Protein AF-A0A2N6NKY9-F1 (afdb_monomer_lite)

Organism: Beauveria bassiana (NCBI:txid176275)

pLDDT: mean 90.19, std 9.9, range [45.16, 98.5]

Structure (mmCIF, N/CA/C/O backbone):
data_AF-A0A2N6NKY9-F1
#
_entry.id   AF-A0A2N6NKY9-F1
#
loop_
_atom_site.group_PDB
_atom_site.id
_atom_site.type_symbol
_atom_site.label_atom_id
_atom_site.label_alt_id
_atom_site.label_comp_id
_atom_site.label_asym_id
_atom_site.label_entity_id
_atom_site.label_seq_id
_atom_site.pdbx_PDB_ins_code
_atom_site.Cartn_x
_atom_site.Cartn_y
_atom_site.Cartn_z
_atom_site.occupancy
_atom_site.B_iso_or_equiv
_atom_site.auth_seq_id
_atom_site.auth_comp_id
_atom_site.auth_asym_id
_atom_site.auth_atom_id
_atom_site.pdbx_PDB_model_num
ATOM 1 N N . MET A 1 1 ? -10.986 4.187 16.116 1.00 93.81 1 MET A N 1
ATOM 2 C CA . MET A 1 1 ? -9.523 4.164 16.334 1.00 93.81 1 MET A CA 1
ATOM 3 C C . MET A 1 1 ? -9.298 4.136 17.833 1.00 93.81 1 MET A C 1
ATOM 5 O O . MET A 1 1 ? -10.099 4.749 18.529 1.00 93.81 1 MET A O 1
ATOM 9 N N . GLY A 1 2 ? -8.277 3.435 18.311 1.00 92.88 2 GLY A N 1
ATOM 10 C CA . GLY A 1 2 ? -7.915 3.343 19.725 1.00 92.88 2 GLY A CA 1
ATOM 11 C C . GLY A 1 2 ? -6.449 2.917 19.897 1.00 92.88 2 GLY A C 1
ATOM 12 O O . GLY A 1 2 ? -5.770 2.686 18.896 1.00 92.88 2 GLY A O 1
ATOM 13 N N . PRO A 1 3 ? -5.951 2.811 21.138 1.00 94.38 3 PRO A N 1
ATOM 14 C CA . PRO A 1 3 ? -4.580 2.381 21.406 1.00 94.38 3 PRO A CA 1
ATOM 15 C C . PRO A 1 3 ? -4.311 0.979 20.847 1.00 94.38 3 PRO A C 1
ATOM 17 O O . PRO A 1 3 ? -5.064 0.044 21.145 1.00 94.38 3 PRO A O 1
ATOM 20 N N . GLY A 1 4 ? -3.286 0.858 20.003 1.00 94.81 4 GLY A N 1
ATOM 21 C CA . GLY A 1 4 ? -2.855 -0.392 19.367 1.00 94.81 4 GLY A CA 1
ATOM 22 C C . GLY A 1 4 ? -3.794 -0.924 18.284 1.00 94.81 4 GLY A C 1
ATOM 23 O O . GLY A 1 4 ? -3.421 -1.802 17.517 1.00 94.81 4 GLY A O 1
ATOM 24 N N . ARG A 1 5 ? -5.017 -0.392 18.167 1.00 95.19 5 ARG A N 1
ATOM 25 C CA . ARG A 1 5 ? -6.102 -1.030 17.411 1.00 95.19 5 ARG A CA 1
ATOM 26 C C . ARG A 1 5 ? -6.957 -0.029 16.652 1.00 95.19 5 ARG A C 1
ATOM 28 O O . ARG A 1 5 ? -7.251 1.077 17.111 1.00 95.19 5 ARG A O 1
ATOM 35 N N . PHE A 1 6 ? -7.467 -0.423 15.497 1.00 95.88 6 PHE A N 1
ATOM 36 C CA . PHE A 1 6 ? -8.474 0.362 14.789 1.00 95.88 6 PHE A CA 1
ATOM 37 C C . PHE A 1 6 ? -9.410 -0.519 13.972 1.00 95.88 6 PHE A C 1
ATOM 39 O O . PHE A 1 6 ? -9.200 -1.713 13.816 1.00 95.88 6 PHE A O 1
ATOM 46 N N . ILE A 1 7 ? -10.489 0.089 13.484 1.00 95.69 7 ILE A N 1
ATOM 47 C CA . ILE A 1 7 ? -11.534 -0.604 12.737 1.00 95.69 7 ILE A CA 1
ATOM 48 C C . ILE A 1 7 ? -11.721 0.125 11.419 1.00 95.69 7 ILE A C 1
ATOM 50 O O . ILE A 1 7 ? -11.804 1.357 11.397 1.00 95.69 7 ILE A O 1
ATOM 54 N N . LEU A 1 8 ? -11.788 -0.640 10.338 1.00 94.25 8 LEU A N 1
ATOM 55 C CA . LEU A 1 8 ? -12.205 -0.174 9.024 1.00 94.25 8 LEU A CA 1
ATOM 56 C C . LEU A 1 8 ? -13.549 -0.817 8.709 1.00 94.25 8 LEU A C 1
ATOM 58 O O . LEU A 1 8 ? -13.755 -1.995 8.983 1.00 94.25 8 LEU A O 1
ATOM 62 N N . SER A 1 9 ? -14.472 -0.055 8.138 1.00 92.81 9 SER A N 1
ATOM 63 C CA . SER A 1 9 ? -15.747 -0.609 7.694 1.00 92.81 9 SER A CA 1
ATOM 64 C C . SER A 1 9 ? -16.230 0.087 6.435 1.00 92.81 9 SER A C 1
ATOM 66 O O . SER A 1 9 ? -15.908 1.255 6.199 1.00 92.81 9 SER A O 1
ATOM 68 N N . ARG A 1 10 ? -16.954 -0.653 5.600 1.00 94.25 10 ARG A N 1
ATOM 69 C CA . ARG A 1 10 ? -17.589 -0.142 4.386 1.00 94.25 10 ARG A CA 1
ATOM 70 C C . ARG A 1 10 ? -18.727 -1.057 3.964 1.00 94.25 10 ARG A C 1
ATOM 72 O O . ARG A 1 10 ? -18.666 -2.267 4.165 1.00 94.25 10 ARG A O 1
ATOM 79 N N . TRP A 1 11 ? -19.700 -0.485 3.274 1.00 94.31 11 TRP A N 1
ATOM 80 C CA . TRP A 1 11 ? -20.616 -1.275 2.463 1.00 94.31 11 TRP A CA 1
ATOM 81 C C . TRP A 1 11 ? -19.844 -1.885 1.286 1.00 94.31 11 TRP A C 1
ATOM 83 O O . TRP A 1 11 ? -19.057 -1.202 0.612 1.00 94.31 11 TRP A O 1
ATOM 93 N N . LEU A 1 12 ? -19.993 -3.196 1.107 1.00 92.25 12 LEU A N 1
ATOM 94 C CA . LEU A 1 12 ? -19.455 -3.939 -0.034 1.00 92.25 12 LEU A CA 1
ATOM 95 C C . LEU A 1 12 ? -20.492 -4.010 -1.158 1.00 92.25 12 LEU A C 1
ATOM 97 O O . LEU A 1 12 ? -20.132 -3.909 -2.327 1.00 92.25 12 LEU A O 1
ATOM 101 N N . ASN A 1 13 ? -21.762 -4.132 -0.783 1.00 93.88 13 ASN A N 1
ATOM 102 C CA . ASN A 1 13 ? -22.950 -3.997 -1.620 1.00 93.88 13 ASN A CA 1
ATOM 103 C C . ASN A 1 13 ? -24.134 -3.585 -0.717 1.00 93.88 13 ASN A C 1
ATOM 105 O O . ASN A 1 13 ? -23.910 -3.256 0.450 1.00 93.88 13 ASN A O 1
ATOM 109 N N . ASP A 1 14 ? -25.356 -3.604 -1.249 1.00 94.00 14 ASP A N 1
ATOM 110 C CA . ASP A 1 14 ? -26.563 -3.159 -0.535 1.00 94.00 14 ASP A CA 1
ATOM 111 C C . ASP A 1 14 ? -26.891 -3.999 0.714 1.00 94.00 14 ASP A C 1
ATOM 113 O O . ASP A 1 14 ? -27.496 -3.489 1.654 1.00 94.00 14 ASP A O 1
ATOM 117 N N . ASP A 1 15 ? -26.425 -5.250 0.765 1.00 93.69 15 ASP A N 1
ATOM 118 C CA . ASP A 1 15 ? -26.766 -6.211 1.820 1.00 93.69 15 ASP A CA 1
ATOM 119 C C . ASP A 1 15 ? -25.576 -6.580 2.721 1.00 93.69 15 ASP A C 1
ATOM 121 O O . ASP A 1 15 ? -25.748 -7.152 3.799 1.00 93.69 15 ASP A O 1
ATOM 125 N N . VAL A 1 16 ? -24.345 -6.272 2.300 1.00 91.12 16 VAL A N 1
ATOM 126 C CA . VAL A 1 16 ? -23.118 -6.719 2.967 1.00 91.12 16 VAL A CA 1
ATOM 127 C C . VAL A 1 16 ? -22.331 -5.531 3.500 1.00 91.12 16 VAL A C 1
ATOM 129 O O . VAL A 1 16 ? -21.682 -4.785 2.758 1.00 91.12 16 VAL A O 1
ATOM 132 N N . PHE A 1 17 ? -22.312 -5.414 4.826 1.00 91.88 17 PHE A N 1
ATOM 133 C CA . PHE A 1 17 ? -21.461 -4.481 5.553 1.00 91.88 17 PHE A CA 1
ATOM 134 C C . PHE A 1 17 ? -20.167 -5.172 5.996 1.00 91.88 17 PHE A C 1
ATOM 136 O O . PHE A 1 17 ? -20.161 -6.010 6.896 1.00 91.88 17 PHE A O 1
ATOM 143 N N . GLY A 1 18 ? -19.053 -4.828 5.350 1.00 92.38 18 GLY A N 1
ATOM 144 C CA . GLY A 1 18 ? -17.738 -5.363 5.682 1.00 92.38 18 GLY A CA 1
ATOM 145 C C . GLY A 1 18 ? -17.107 -4.607 6.848 1.00 92.38 18 GLY A C 1
ATOM 146 O O . GLY A 1 18 ? -17.055 -3.375 6.833 1.00 92.38 18 GLY A O 1
ATOM 147 N N . VAL A 1 19 ? -16.572 -5.342 7.825 1.00 93.81 19 VAL A N 1
ATOM 148 C CA . VAL A 1 19 ? -15.842 -4.790 8.975 1.00 93.81 19 VAL A CA 1
ATOM 149 C C . VAL A 1 19 ? -14.510 -5.516 9.130 1.00 93.81 19 VAL A C 1
ATOM 151 O O . VAL A 1 19 ? -14.456 -6.740 9.085 1.00 93.81 19 VAL A O 1
ATOM 154 N N . GLN A 1 20 ? -13.437 -4.755 9.317 1.00 94.75 20 GLN A N 1
ATOM 155 C CA . GLN A 1 20 ? -12.094 -5.256 9.591 1.00 94.75 20 GLN A CA 1
ATOM 156 C C . GLN A 1 20 ? -11.624 -4.697 10.929 1.00 94.75 20 GLN A C 1
ATOM 158 O O . GLN A 1 20 ? -11.565 -3.478 11.113 1.00 94.75 20 GLN A O 1
ATOM 163 N N . PHE A 1 21 ? -11.275 -5.596 11.842 1.00 94.81 21 PHE A N 1
ATOM 164 C CA . PHE A 1 21 ? -10.700 -5.284 13.143 1.00 94.81 21 PHE A CA 1
ATOM 165 C C . PHE A 1 21 ? -9.188 -5.454 13.040 1.00 94.81 21 PHE A C 1
ATOM 167 O O . PHE A 1 21 ? -8.707 -6.547 12.758 1.00 94.81 21 PHE A O 1
ATOM 174 N N . VAL A 1 22 ? -8.447 -4.362 13.208 1.00 94.75 22 VAL A N 1
ATOM 175 C CA . VAL A 1 22 ? -6.994 -4.339 13.043 1.00 94.75 22 VAL A CA 1
ATOM 176 C C . VAL A 1 22 ? -6.346 -4.193 14.407 1.00 94.75 22 VAL A C 1
ATOM 178 O O . VAL A 1 22 ? -6.593 -3.204 15.101 1.00 94.75 22 VAL A O 1
ATOM 181 N N . ASP A 1 23 ? -5.508 -5.164 14.752 1.00 92.44 23 ASP A N 1
ATOM 182 C CA . ASP A 1 23 ? -4.637 -5.139 15.921 1.00 92.44 23 ASP A CA 1
ATOM 183 C C . ASP A 1 23 ? -3.180 -4.975 15.469 1.00 92.44 23 ASP A C 1
ATOM 185 O O . ASP A 1 23 ? -2.593 -5.858 14.838 1.00 92.44 23 ASP A O 1
ATOM 189 N N . VAL A 1 24 ? -2.625 -3.789 15.710 1.00 89.81 24 VAL A N 1
ATOM 190 C CA . VAL A 1 24 ? -1.255 -3.421 15.327 1.00 89.81 24 VAL A CA 1
ATOM 191 C C . VAL A 1 24 ? -0.255 -3.930 16.360 1.00 89.81 24 VAL A C 1
ATOM 193 O O . VAL A 1 24 ? 0.851 -4.298 15.981 1.00 89.81 24 VAL A O 1
ATOM 196 N N . ASP A 1 25 ? -0.669 -4.014 17.625 1.00 75.88 25 ASP A N 1
ATOM 197 C CA . ASP A 1 25 ? 0.157 -4.467 18.749 1.00 75.88 25 ASP A CA 1
ATOM 198 C C . ASP A 1 25 ? 0.017 -5.982 18.977 1.00 75.88 25 ASP A C 1
ATOM 200 O O . ASP A 1 25 ? 0.240 -6.478 20.086 1.00 75.88 25 ASP A O 1
ATOM 204 N N . HIS A 1 26 ? -0.379 -6.731 17.940 1.00 69.75 26 HIS A N 1
ATOM 205 C CA . HIS A 1 26 ? -0.454 -8.181 18.032 1.00 69.75 26 HIS A CA 1
ATOM 206 C C . HIS A 1 26 ? 0.915 -8.728 18.458 1.00 69.75 26 HIS A C 1
ATOM 208 O O . HIS A 1 26 ? 1.958 -8.240 18.022 1.00 69.75 26 HIS A O 1
ATOM 214 N N . GLY A 1 27 ? 0.900 -9.702 19.373 1.00 64.81 27 GLY A N 1
ATOM 215 C CA . GLY A 1 27 ? 2.118 -10.317 19.902 1.00 64.81 27 GLY A CA 1
ATOM 216 C C . GLY A 1 27 ? 2.944 -11.029 18.825 1.00 64.81 27 GLY A C 1
ATOM 217 O O . GLY A 1 27 ? 2.692 -10.896 17.630 1.00 64.81 27 GLY A O 1
ATOM 218 N N . GLU A 1 28 ? 3.929 -11.821 19.254 1.00 63.72 28 GLU A N 1
ATOM 219 C CA . GLU A 1 28 ? 4.804 -12.556 18.332 1.00 63.72 28 GLU A CA 1
ATOM 220 C C . GLU A 1 28 ? 4.002 -13.296 17.243 1.00 63.72 28 GLU A C 1
ATOM 222 O O . GLU A 1 28 ? 3.014 -13.976 17.562 1.00 63.72 28 GLU A O 1
ATOM 227 N N . PRO A 1 29 ? 4.396 -13.169 15.961 1.00 65.12 29 PRO A N 1
ATOM 228 C CA . PRO A 1 29 ? 3.694 -13.820 14.871 1.00 65.12 29 PRO A CA 1
ATOM 229 C C . PRO A 1 29 ? 3.605 -15.324 15.135 1.00 65.12 29 PRO A C 1
ATOM 231 O O . PRO A 1 29 ? 4.593 -15.982 15.462 1.00 65.12 29 PRO A O 1
ATOM 234 N N . SER A 1 30 ? 2.401 -15.878 14.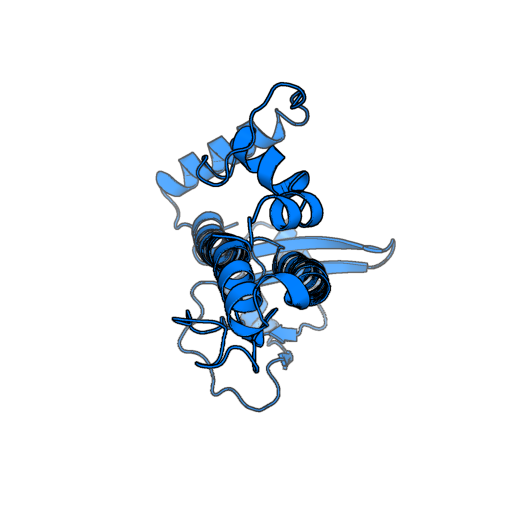979 1.00 65.94 30 SER A N 1
ATOM 235 C CA . SER A 1 30 ? 2.224 -17.331 14.994 1.00 65.94 30 SER A CA 1
ATOM 236 C C . SER A 1 30 ? 3.053 -17.964 13.872 1.00 65.94 30 SER A C 1
ATOM 238 O O . SER A 1 30 ? 3.363 -17.309 12.873 1.00 65.94 30 SER A O 1
ATOM 240 N N . ALA A 1 31 ? 3.419 -19.240 14.034 1.00 67.50 31 ALA A N 1
ATOM 241 C CA . ALA A 1 31 ? 4.094 -19.984 12.978 1.00 67.50 31 ALA A CA 1
ATOM 242 C C . ALA A 1 31 ? 3.259 -19.910 11.689 1.00 67.50 31 ALA A C 1
ATOM 244 O O . ALA A 1 31 ? 2.098 -20.315 11.676 1.00 67.50 31 ALA A O 1
ATOM 245 N N . VAL A 1 32 ? 3.851 -19.355 10.632 1.00 60.56 32 VAL A N 1
ATOM 246 C CA . VAL A 1 32 ? 3.200 -19.214 9.328 1.00 60.56 32 VAL A CA 1
ATOM 247 C C . VAL A 1 32 ? 3.266 -20.572 8.635 1.00 60.56 32 VAL A C 1
ATOM 249 O O . VAL A 1 32 ? 4.349 -21.012 8.247 1.00 60.56 32 VAL A O 1
ATOM 252 N N . ASP A 1 33 ? 2.130 -21.253 8.504 1.00 67.75 33 ASP A N 1
ATOM 253 C CA . ASP A 1 33 ? 1.992 -22.357 7.555 1.00 67.75 33 ASP A CA 1
ATOM 254 C C . ASP A 1 33 ? 1.578 -21.813 6.170 1.00 67.75 33 ASP A C 1
ATOM 256 O O . ASP A 1 33 ? 1.539 -20.603 5.937 1.00 67.75 33 ASP A O 1
ATOM 260 N N . SER A 1 34 ? 1.328 -22.680 5.188 1.00 66.50 34 SER A N 1
ATOM 261 C CA . SER A 1 34 ? 0.944 -22.236 3.838 1.00 66.50 34 SER A CA 1
ATOM 262 C C . SER A 1 34 ? -0.364 -21.429 3.788 1.00 66.50 34 SER A C 1
ATOM 264 O O . SER A 1 34 ? -0.630 -20.787 2.773 1.00 66.50 34 SER A O 1
ATOM 266 N N . ASN A 1 35 ? -1.185 -21.459 4.841 1.00 74.31 35 ASN A N 1
ATOM 267 C CA . ASN A 1 35 ? -2.444 -20.744 4.940 1.00 74.31 35 ASN A CA 1
ATOM 268 C C . ASN A 1 35 ? -2.340 -19.569 5.927 1.00 74.31 35 ASN A C 1
ATOM 270 O O . ASN A 1 35 ? -2.273 -19.721 7.142 1.00 74.31 35 ASN A O 1
ATOM 274 N N . TRP A 1 36 ? -2.387 -18.360 5.379 1.00 80.94 36 TRP A N 1
ATOM 275 C CA . TRP A 1 36 ? -2.227 -17.119 6.140 1.00 80.94 36 TRP A CA 1
ATOM 276 C C . TRP A 1 36 ? -3.531 -16.662 6.817 1.00 80.94 36 TRP A C 1
ATOM 278 O O . TRP A 1 36 ? -3.543 -15.667 7.549 1.00 80.94 36 TRP A O 1
ATOM 288 N N . ASN A 1 37 ? -4.620 -17.407 6.586 1.00 86.31 37 ASN A N 1
ATOM 289 C CA . ASN A 1 37 ? -5.955 -17.128 7.090 1.00 86.31 37 ASN A CA 1
ATOM 290 C C . ASN A 1 37 ? -6.436 -18.281 7.970 1.00 86.31 37 ASN A C 1
ATOM 292 O O . ASN A 1 37 ? -6.444 -19.442 7.568 1.00 86.31 37 ASN A O 1
ATOM 296 N N . THR A 1 38 ? -6.899 -17.962 9.171 1.00 87.31 38 THR A N 1
ATOM 297 C CA . THR A 1 38 ? -7.440 -18.947 10.116 1.00 87.31 38 THR A CA 1
ATOM 298 C C . THR A 1 38 ? -8.810 -18.493 10.606 1.00 87.31 38 THR A C 1
ATOM 300 O O . THR A 1 38 ? -9.048 -17.287 10.663 1.00 87.31 38 THR A O 1
ATOM 303 N N . PRO A 1 39 ? -9.735 -19.397 10.968 1.00 91.56 39 PRO A N 1
ATOM 304 C CA . PRO A 1 39 ? -10.940 -18.991 11.684 1.00 91.56 39 PRO A CA 1
ATOM 305 C C . PRO A 1 39 ? -10.566 -18.182 12.933 1.00 91.56 39 PRO A C 1
ATOM 307 O O . PRO A 1 39 ? -9.669 -18.573 13.681 1.00 91.56 39 PRO A O 1
ATOM 310 N N . ALA A 1 40 ? -11.218 -17.040 13.143 1.00 91.31 40 ALA A N 1
ATOM 311 C CA . ALA A 1 40 ? -10.962 -16.196 14.304 1.00 91.31 40 ALA A CA 1
ATOM 312 C C . ALA A 1 40 ? -11.712 -16.709 15.544 1.00 91.31 40 ALA A C 1
ATOM 314 O O . ALA A 1 40 ? -12.861 -17.146 15.451 1.00 91.31 40 ALA A O 1
ATOM 315 N N . ASP A 1 41 ? -11.096 -16.574 16.720 1.00 92.44 41 ASP A N 1
ATOM 316 C CA . ASP A 1 41 ? -11.795 -16.725 17.997 1.00 92.44 41 ASP A CA 1
ATOM 317 C C . ASP A 1 41 ? -12.626 -15.460 18.270 1.00 92.44 41 ASP A C 1
ATOM 319 O O . ASP A 1 41 ? -12.100 -14.373 18.525 1.00 92.44 41 ASP A O 1
ATOM 323 N N . LEU A 1 42 ? -13.953 -15.590 18.208 1.00 95.25 42 LEU A N 1
ATOM 324 C CA . LEU A 1 42 ? -14.868 -14.471 18.444 1.00 95.25 42 LEU A CA 1
ATOM 325 C C . LEU A 1 42 ? -14.874 -13.996 19.903 1.00 95.25 42 LEU A C 1
ATOM 327 O O . LEU A 1 42 ? -15.164 -12.829 20.160 1.00 95.25 42 LEU A O 1
ATOM 331 N N . GLY A 1 43 ? -14.588 -14.875 20.865 1.00 95.88 43 GLY A N 1
ATOM 332 C CA . GLY A 1 43 ? -14.438 -14.507 22.271 1.00 95.88 43 GLY A CA 1
ATOM 333 C C . GLY A 1 43 ? -13.192 -13.653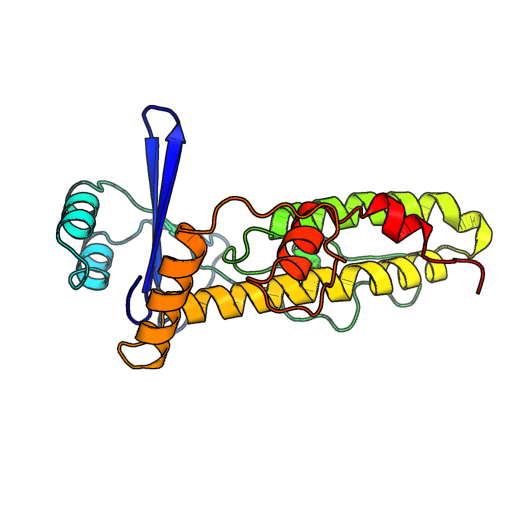 22.480 1.00 95.88 43 GLY A C 1
ATOM 334 O O . GLY A 1 43 ? -13.261 -12.601 23.121 1.00 95.88 43 GLY A O 1
ATOM 335 N N . GLU A 1 44 ? -12.079 -14.052 21.864 1.00 92.56 44 GLU A N 1
ATOM 336 C CA . GLU A 1 44 ? -10.861 -13.246 21.827 1.00 92.56 44 GLU A CA 1
ATOM 337 C C . GLU A 1 44 ? -11.100 -11.899 21.138 1.00 92.56 44 GLU A C 1
ATOM 339 O O . GLU A 1 44 ? -10.775 -10.865 21.718 1.00 92.56 44 GLU A O 1
ATOM 344 N N . LEU A 1 45 ? -11.730 -11.884 19.960 1.00 93.69 45 LEU A N 1
ATOM 345 C CA . LEU A 1 45 ? -12.033 -10.654 19.225 1.00 93.69 45 LEU A CA 1
ATOM 346 C C . LEU A 1 45 ? -12.898 -9.689 20.053 1.00 93.69 45 LEU A C 1
ATOM 348 O O . LEU A 1 45 ? -12.594 -8.499 20.136 1.00 93.69 45 LEU A O 1
ATOM 352 N N . ARG A 1 46 ? -13.944 -10.188 20.726 1.00 95.62 46 ARG A N 1
ATOM 353 C CA . ARG A 1 46 ? -14.786 -9.370 21.620 1.00 95.62 46 ARG A CA 1
ATOM 354 C C . ARG A 1 46 ? -13.995 -8.811 22.800 1.00 95.62 46 ARG A C 1
ATOM 356 O O . ARG A 1 46 ? -14.168 -7.643 23.142 1.00 95.62 46 ARG A O 1
ATOM 363 N N . ARG A 1 47 ? -13.104 -9.607 23.399 1.00 94.56 47 ARG A N 1
ATOM 364 C CA . ARG A 1 47 ? -12.217 -9.167 24.489 1.00 94.56 47 ARG A CA 1
ATOM 365 C C . ARG A 1 47 ? -11.226 -8.105 24.009 1.00 94.56 47 ARG A C 1
ATOM 367 O O . ARG A 1 47 ? -11.055 -7.091 24.678 1.00 94.56 47 ARG A O 1
ATOM 374 N N . LEU A 1 48 ? -10.614 -8.307 22.843 1.00 92.69 48 LEU A N 1
ATOM 375 C CA . LEU A 1 48 ? -9.659 -7.380 22.236 1.00 92.69 48 LEU A CA 1
ATOM 376 C C . LEU A 1 48 ? -10.283 -6.052 21.826 1.00 92.69 48 LEU A C 1
ATOM 378 O O . LEU A 1 48 ? -9.538 -5.124 21.573 1.00 92.69 48 LEU A O 1
ATOM 382 N N . PHE A 1 49 ? -11.604 -5.920 21.745 1.00 95.44 49 PHE A N 1
ATOM 383 C CA . PHE A 1 49 ? -12.262 -4.659 21.386 1.00 95.44 49 PHE A CA 1
ATOM 384 C C . PHE A 1 49 ? -13.307 -4.228 22.430 1.00 95.44 49 PHE A C 1
ATOM 386 O O . PHE A 1 49 ? -14.167 -3.391 22.152 1.00 95.44 49 PHE A O 1
ATOM 393 N N . SER A 1 50 ? -13.239 -4.761 23.657 1.00 95.31 50 SER A N 1
ATOM 394 C CA . SER A 1 50 ? -14.239 -4.502 24.708 1.00 95.31 50 SER A CA 1
ATOM 395 C C . SER A 1 50 ? -14.246 -3.061 25.236 1.00 95.31 50 SER A C 1
ATOM 397 O O . SER A 1 50 ? -15.233 -2.622 25.831 1.00 95.31 50 SER A O 1
ATOM 399 N N . ASP A 1 51 ? -13.149 -2.334 25.025 1.00 94.81 51 ASP A N 1
ATOM 400 C CA . ASP A 1 51 ? -12.949 -0.925 25.377 1.00 94.81 51 ASP A CA 1
ATOM 401 C C . ASP A 1 51 ? -13.444 0.049 24.293 1.00 94.81 51 ASP A C 1
ATOM 403 O O . ASP A 1 51 ? -13.473 1.260 24.517 1.00 94.81 51 ASP A O 1
ATOM 407 N N . PHE A 1 52 ? -13.876 -0.450 23.130 1.00 95.50 52 PHE A N 1
ATOM 408 C CA . PHE A 1 52 ? -14.473 0.384 22.088 1.00 95.50 52 PHE A CA 1
ATOM 409 C C . PHE A 1 52 ? -15.927 0.767 22.426 1.00 95.50 52 PHE A C 1
ATOM 411 O O . PHE A 1 52 ? -16.578 0.209 23.312 1.00 95.50 52 PHE A O 1
ATOM 418 N N . ASN A 1 53 ? -16.453 1.762 21.704 1.00 94.25 53 ASN A N 1
ATOM 419 C CA . ASN A 1 53 ? -17.788 2.316 21.941 1.00 94.25 53 ASN A CA 1
ATOM 420 C C . ASN A 1 53 ? -18.927 1.280 21.795 1.00 94.25 53 ASN A C 1
ATOM 422 O O . ASN A 1 53 ? -18.763 0.198 21.228 1.00 94.25 53 ASN A O 1
ATOM 426 N N . SER A 1 54 ? -20.117 1.628 22.297 1.00 95.62 54 SER A N 1
ATOM 427 C CA . SER A 1 54 ? -21.297 0.750 22.275 1.00 95.62 54 SER A CA 1
ATOM 428 C C . SER A 1 54 ? -21.665 0.264 20.873 1.00 95.62 54 SER A C 1
ATOM 430 O O . SER A 1 54 ? -21.958 -0.915 20.720 1.00 95.62 54 SER A O 1
ATOM 432 N N . SER A 1 55 ? -21.590 1.119 19.848 1.00 92.69 55 SER A N 1
ATOM 433 C CA . SER A 1 55 ? -21.895 0.733 18.463 1.00 92.69 55 SER A CA 1
ATOM 434 C C . SER A 1 55 ? -20.946 -0.342 17.928 1.00 92.69 55 SER A C 1
ATOM 436 O O . SER A 1 55 ? -21.381 -1.273 17.260 1.00 92.69 55 SER A O 1
ATOM 438 N N . THR A 1 56 ? -19.654 -0.247 18.251 1.00 93.12 56 THR A N 1
ATOM 439 C CA . THR A 1 56 ? -18.652 -1.256 17.876 1.00 93.12 56 THR A CA 1
ATOM 440 C C . THR A 1 56 ? -18.930 -2.588 18.561 1.00 93.12 56 THR A C 1
ATOM 442 O O . THR A 1 56 ? -18.896 -3.633 17.916 1.00 93.12 56 THR A O 1
ATOM 445 N N . ARG A 1 57 ? -19.232 -2.555 19.862 1.00 94.81 57 ARG A N 1
ATOM 446 C CA . ARG A 1 57 ? -19.553 -3.765 20.629 1.00 94.81 57 ARG A CA 1
ATOM 447 C C . ARG A 1 57 ? -20.840 -4.424 20.136 1.00 94.81 57 ARG A C 1
ATOM 449 O O . ARG A 1 57 ? -20.851 -5.629 19.937 1.00 94.81 57 ARG A O 1
ATOM 456 N N . LEU A 1 58 ? -21.858 -3.630 19.800 1.00 93.50 58 LEU A N 1
ATOM 457 C CA . LEU A 1 58 ? -23.087 -4.130 19.186 1.00 93.50 58 LEU A CA 1
ATOM 458 C C . LEU A 1 58 ? -22.816 -4.838 17.849 1.00 93.50 58 LEU A C 1
ATOM 460 O O . LEU A 1 58 ? -23.382 -5.898 17.597 1.00 93.50 58 LEU A O 1
ATOM 464 N N . LEU A 1 59 ? -21.942 -4.286 16.998 1.00 92.12 59 LEU A N 1
ATOM 465 C CA . LEU A 1 59 ? -21.525 -4.959 15.762 1.00 92.12 59 LEU A CA 1
ATOM 466 C C . LEU A 1 59 ? -20.834 -6.297 16.067 1.00 92.12 59 LEU A C 1
ATOM 468 O O . LEU A 1 59 ? -21.210 -7.311 15.490 1.00 92.12 59 LEU A O 1
ATOM 472 N N . LEU A 1 60 ? -19.880 -6.317 17.004 1.00 94.19 60 LEU A N 1
ATOM 473 C CA . LEU A 1 60 ? -19.161 -7.529 17.426 1.00 94.19 60 LEU A CA 1
ATOM 474 C C . LEU A 1 60 ? -20.082 -8.625 17.987 1.00 94.19 60 LEU A C 1
ATOM 476 O O . LEU A 1 60 ? -19.846 -9.813 17.758 1.00 94.19 60 LEU A O 1
ATOM 480 N N . ASP A 1 61 ? -21.141 -8.250 18.701 1.00 94.50 61 ASP A N 1
ATOM 481 C CA . ASP A 1 61 ? -22.122 -9.196 19.241 1.00 94.50 61 ASP A CA 1
ATOM 482 C C . ASP A 1 61 ? -22.929 -9.890 18.133 1.00 94.50 61 ASP A C 1
ATOM 484 O O . ASP A 1 61 ? -23.338 -11.037 18.300 1.00 94.50 61 ASP A O 1
ATOM 488 N N . ASN A 1 62 ? -23.092 -9.240 16.975 1.00 93.31 62 ASN A N 1
ATOM 489 C CA . ASN A 1 62 ? -23.807 -9.783 15.817 1.00 93.31 62 ASN A CA 1
ATOM 490 C C . ASN A 1 62 ? -22.908 -10.558 14.836 1.00 93.31 62 ASN A C 1
ATOM 492 O O . ASN A 1 62 ? -23.418 -11.204 13.919 1.00 93.31 62 ASN A O 1
ATOM 496 N N . ILE A 1 63 ? -21.582 -10.529 15.007 1.00 94.06 63 ILE A N 1
ATOM 497 C CA . ILE A 1 63 ? -20.662 -11.307 14.169 1.00 94.06 63 ILE A CA 1
ATOM 498 C C . ILE A 1 63 ? -20.751 -12.787 14.555 1.00 94.06 63 ILE A C 1
ATOM 500 O O . ILE A 1 63 ? -20.466 -13.168 15.692 1.00 94.06 63 ILE A O 1
ATOM 504 N N . GLN A 1 64 ? -21.129 -13.620 13.582 1.00 93.94 64 GLN A N 1
ATOM 505 C CA . GLN A 1 64 ? -21.249 -15.076 13.733 1.00 93.94 64 GLN A CA 1
ATOM 506 C C . GLN A 1 64 ? -19.995 -15.830 13.285 1.00 93.94 64 GLN A C 1
ATOM 508 O O . GLN A 1 64 ? -19.706 -16.908 13.796 1.00 93.94 64 GLN A O 1
ATOM 513 N N . THR A 1 65 ? -19.247 -15.262 12.339 1.00 93.75 65 THR A N 1
ATOM 514 C CA . THR A 1 65 ? -18.014 -15.832 11.792 1.00 93.75 65 THR A CA 1
ATOM 515 C C . THR A 1 65 ? -17.041 -14.714 11.462 1.00 93.75 65 THR A C 1
ATOM 517 O O . THR A 1 65 ? -17.452 -13.670 10.955 1.00 93.75 65 THR A O 1
ATOM 520 N N . ALA A 1 66 ? -15.755 -14.946 11.691 1.00 94.25 66 ALA A N 1
ATOM 521 C CA . ALA A 1 66 ? -14.695 -14.056 11.249 1.00 94.25 66 ALA A CA 1
ATOM 522 C C . ALA A 1 66 ? -13.464 -14.871 10.854 1.00 94.25 66 ALA A C 1
ATOM 524 O O . ALA A 1 66 ? -13.232 -15.966 11.370 1.00 94.25 66 ALA A O 1
ATOM 525 N N . GLU A 1 67 ? -12.673 -14.312 9.950 1.00 93.44 67 GLU A N 1
ATOM 526 C CA . GLU A 1 67 ? -11.351 -14.821 9.617 1.00 93.44 67 GLU A CA 1
ATOM 527 C C . GLU A 1 67 ? -10.290 -13.924 10.245 1.00 93.44 67 GLU A C 1
ATOM 529 O O . GLU A 1 67 ? -10.407 -12.698 10.261 1.00 93.44 67 GLU A O 1
ATOM 534 N N . ARG A 1 68 ? -9.240 -14.552 10.761 1.00 90.75 68 ARG A N 1
ATOM 535 C CA . ARG A 1 68 ? -8.026 -13.909 11.235 1.00 90.75 68 ARG A CA 1
ATOM 536 C C . ARG A 1 68 ? -6.982 -13.999 10.138 1.00 90.75 68 ARG A C 1
ATOM 538 O O . ARG A 1 68 ? -6.613 -15.101 9.730 1.00 90.75 68 ARG A O 1
ATOM 545 N N . TRP A 1 69 ? -6.509 -12.844 9.691 1.00 89.81 69 TRP A N 1
ATOM 546 C CA . TRP A 1 69 ? -5.495 -12.729 8.650 1.00 89.81 69 TRP A CA 1
ATOM 547 C C . TRP A 1 69 ? -4.187 -12.261 9.270 1.00 89.81 69 TRP A C 1
ATOM 549 O O . TRP A 1 69 ? -4.151 -11.226 9.941 1.00 89.81 69 TRP A O 1
ATOM 559 N N . GLN A 1 70 ? -3.110 -13.003 9.033 1.00 86.00 70 GLN A N 1
ATOM 560 C CA . GLN A 1 70 ? -1.778 -12.541 9.391 1.00 86.00 70 GLN A CA 1
ATOM 561 C C . GLN A 1 70 ? -1.261 -11.608 8.295 1.00 86.00 70 GLN A C 1
ATOM 563 O O . GLN A 1 70 ? -1.112 -12.002 7.140 1.00 86.00 70 GLN A O 1
ATOM 568 N N . ILE A 1 71 ? -1.004 -10.351 8.653 1.00 87.38 71 ILE A N 1
ATOM 569 C CA . ILE A 1 71 ? -0.504 -9.347 7.714 1.00 87.38 71 ILE A CA 1
ATOM 570 C C . ILE A 1 71 ? 1.021 -9.317 7.805 1.00 87.38 71 ILE A C 1
ATOM 572 O O . ILE A 1 71 ? 1.571 -9.084 8.878 1.00 87.38 71 ILE A O 1
ATOM 576 N N . ALA A 1 72 ? 1.703 -9.499 6.675 1.00 84.69 72 ALA A N 1
ATOM 577 C CA . ALA A 1 72 ? 3.149 -9.331 6.581 1.00 84.69 72 ALA A CA 1
ATOM 578 C C . ALA A 1 72 ? 3.520 -8.324 5.489 1.00 84.69 72 ALA A C 1
ATOM 580 O O . ALA A 1 72 ? 2.730 -8.015 4.596 1.00 84.69 72 ALA A O 1
ATOM 581 N N . THR A 1 73 ? 4.753 -7.833 5.554 1.00 88.12 73 THR A N 1
ATOM 582 C CA . THR A 1 73 ? 5.371 -7.024 4.500 1.00 88.12 73 THR A CA 1
ATOM 583 C C . THR A 1 73 ? 6.550 -7.758 3.888 1.00 88.12 73 THR A C 1
ATOM 585 O O . THR A 1 73 ? 7.186 -8.586 4.540 1.00 88.12 73 THR A O 1
ATOM 588 N N . GLY A 1 74 ? 6.894 -7.399 2.655 1.00 86.75 74 GLY A N 1
ATOM 589 C CA . GLY A 1 74 ? 8.146 -7.822 2.044 1.00 86.75 74 GLY A CA 1
ATOM 590 C C . GLY A 1 74 ? 9.349 -7.112 2.665 1.00 86.75 74 GLY A C 1
ATOM 591 O O . GLY A 1 74 ? 9.232 -6.023 3.233 1.00 86.75 74 GLY A O 1
ATOM 592 N N . ALA A 1 75 ? 10.530 -7.715 2.529 1.00 89.19 75 ALA A N 1
ATOM 593 C CA . ALA A 1 75 ? 11.779 -7.037 2.847 1.00 89.19 75 ALA A CA 1
ATOM 594 C C . ALA A 1 75 ? 12.033 -5.889 1.857 1.00 89.19 75 ALA A C 1
ATOM 596 O O . ALA A 1 75 ? 11.753 -6.009 0.662 1.00 89.19 75 ALA A O 1
ATOM 597 N N . LYS A 1 76 ? 12.635 -4.794 2.335 1.00 93.56 76 LYS A N 1
ATOM 598 C CA . LYS A 1 76 ? 13.127 -3.734 1.452 1.00 93.56 76 LYS A CA 1
ATOM 599 C C . LYS A 1 76 ? 14.313 -4.264 0.645 1.00 93.56 76 LYS A C 1
ATOM 601 O O . LYS A 1 76 ? 15.425 -4.370 1.156 1.00 93.56 76 LYS A O 1
ATOM 606 N N . LEU A 1 77 ? 14.067 -4.602 -0.615 1.00 95.69 77 LEU A N 1
ATOM 607 C CA . LEU A 1 77 ? 15.103 -5.081 -1.527 1.00 95.69 77 LEU A CA 1
ATOM 608 C C . LEU A 1 77 ? 16.061 -3.945 -1.893 1.00 95.69 77 LEU A C 1
ATOM 610 O O . LEU A 1 77 ? 15.634 -2.804 -2.037 1.00 95.69 77 LEU A O 1
ATOM 614 N N . GLU A 1 78 ? 17.340 -4.239 -2.114 1.00 95.44 78 GLU A N 1
ATOM 615 C CA . GLU A 1 78 ? 18.300 -3.243 -2.614 1.00 95.44 78 GLU A CA 1
ATOM 616 C C . GLU A 1 78 ? 17.985 -2.868 -4.071 1.00 95.44 78 GLU A C 1
ATOM 618 O O . GLU A 1 78 ? 17.852 -1.697 -4.423 1.00 95.44 78 GLU A O 1
ATOM 623 N N . THR A 1 79 ? 17.726 -3.873 -4.906 1.00 95.56 79 THR A N 1
ATOM 624 C CA . THR A 1 79 ? 17.361 -3.720 -6.317 1.00 95.56 79 THR A CA 1
ATOM 625 C C . THR A 1 79 ? 16.227 -4.667 -6.692 1.00 95.56 79 THR A C 1
ATOM 627 O O . THR A 1 79 ? 16.035 -5.703 -6.061 1.00 95.56 79 THR A O 1
ATOM 630 N N . TRP A 1 80 ? 15.476 -4.312 -7.732 1.00 97.75 80 TRP A N 1
ATOM 631 C CA . TRP A 1 80 ? 14.410 -5.147 -8.291 1.00 97.75 80 TRP A CA 1
ATOM 632 C C . TRP A 1 80 ? 14.833 -5.870 -9.566 1.00 97.75 80 TRP A C 1
ATOM 634 O O . TRP A 1 80 ? 14.014 -6.535 -10.190 1.00 97.75 80 TRP A O 1
ATOM 644 N N . ARG A 1 81 ? 16.095 -5.729 -9.987 1.00 97.25 81 ARG A N 1
ATOM 645 C CA . ARG A 1 81 ? 16.608 -6.340 -11.213 1.00 97.25 81 ARG A CA 1
ATOM 646 C C . ARG A 1 81 ? 17.820 -7.217 -10.945 1.00 97.25 81 ARG A C 1
ATOM 648 O O . ARG A 1 81 ? 18.686 -6.898 -10.135 1.00 97.25 81 ARG A O 1
ATOM 655 N N . SER A 1 82 ? 17.921 -8.287 -11.716 1.00 96.69 82 SER A N 1
ATOM 656 C CA . SER A 1 82 ? 19.167 -9.040 -11.879 1.00 96.69 82 SER A CA 1
ATOM 657 C C . SER A 1 82 ? 20.279 -8.171 -12.478 1.00 96.69 82 SER A C 1
ATOM 659 O O . SER A 1 82 ? 20.021 -7.187 -13.175 1.00 96.69 82 SER A O 1
ATOM 661 N N . ARG A 1 83 ? 21.538 -8.581 -12.279 1.00 91.50 83 ARG A N 1
ATOM 662 C CA . ARG A 1 83 ? 22.730 -7.858 -12.759 1.00 91.50 83 ARG A CA 1
ATOM 663 C C . ARG A 1 83 ? 22.689 -7.507 -14.256 1.00 91.50 83 ARG A C 1
ATOM 665 O O . ARG A 1 83 ? 23.170 -6.447 -14.643 1.00 91.50 83 ARG A O 1
ATOM 672 N N . ASN A 1 84 ? 22.128 -8.383 -15.094 1.00 89.88 84 ASN A N 1
ATOM 673 C CA . ASN A 1 84 ? 22.021 -8.180 -16.545 1.00 89.88 84 ASN A CA 1
ATOM 674 C C . ASN A 1 84 ? 20.672 -7.578 -16.994 1.00 89.88 84 ASN A C 1
ATOM 676 O O . ASN A 1 84 ? 20.465 -7.393 -18.192 1.00 89.88 84 ASN A O 1
ATOM 680 N N . GLY A 1 85 ? 19.757 -7.297 -16.061 1.00 92.31 85 GLY A N 1
ATOM 681 C CA . GLY A 1 85 ? 18.438 -6.732 -16.340 1.00 92.31 85 GLY A CA 1
ATOM 682 C C . GLY A 1 85 ? 17.467 -7.668 -17.064 1.00 92.31 85 GLY A C 1
ATOM 683 O O . GLY A 1 85 ? 16.481 -7.185 -17.600 1.00 92.31 85 GLY A O 1
ATOM 684 N N . ARG A 1 86 ? 17.717 -8.983 -17.123 1.00 93.19 86 ARG A N 1
ATOM 685 C CA . ARG A 1 86 ? 16.819 -9.938 -17.814 1.00 93.19 86 ARG A CA 1
ATOM 686 C C . ARG A 1 86 ? 15.766 -10.577 -16.912 1.00 93.19 86 ARG A C 1
ATOM 688 O O . ARG A 1 86 ? 14.848 -11.217 -17.405 1.00 93.19 86 ARG A O 1
ATOM 695 N N . ILE A 1 87 ? 15.915 -10.399 -15.606 1.00 97.00 87 ILE A N 1
ATOM 696 C CA . ILE A 1 87 ? 14.946 -10.784 -14.578 1.00 97.00 87 ILE A CA 1
ATOM 697 C C . ILE A 1 87 ? 14.646 -9.541 -13.751 1.00 97.00 87 ILE A C 1
ATOM 699 O O . ILE A 1 87 ? 15.591 -8.859 -13.328 1.00 97.00 87 ILE A O 1
ATOM 703 N N . VAL A 1 88 ? 13.357 -9.281 -13.531 1.00 97.69 88 VAL A N 1
ATOM 704 C CA . VAL A 1 88 ? 12.842 -8.185 -12.707 1.00 97.69 88 VAL A CA 1
ATOM 705 C C . VAL A 1 88 ? 11.753 -8.679 -11.758 1.00 97.69 88 VAL A C 1
ATOM 707 O O . VAL A 1 88 ? 11.043 -9.632 -12.073 1.00 97.69 88 VAL A O 1
ATOM 710 N N . LEU A 1 89 ? 11.628 -8.020 -10.612 1.00 98.25 89 LEU A N 1
ATOM 711 C CA . LEU A 1 89 ? 10.540 -8.183 -9.651 1.00 98.25 89 LEU A CA 1
ATOM 712 C C . LEU A 1 89 ? 9.613 -6.971 -9.759 1.00 98.25 89 LEU A C 1
ATOM 714 O O . LEU A 1 89 ? 10.097 -5.850 -9.886 1.00 98.25 89 LEU A O 1
ATOM 718 N N . LEU A 1 90 ? 8.302 -7.189 -9.676 1.00 97.75 90 LEU A N 1
ATOM 719 C CA . LEU A 1 90 ? 7.281 -6.137 -9.665 1.00 97.75 90 LEU A CA 1
ATOM 720 C C . LEU A 1 90 ? 6.093 -6.546 -8.790 1.00 97.75 90 LEU A C 1
ATOM 722 O O . LEU A 1 90 ? 5.952 -7.727 -8.457 1.00 97.75 90 LEU A O 1
ATOM 726 N N . GLY A 1 91 ? 5.239 -5.587 -8.430 1.00 97.75 91 GLY A N 1
ATOM 727 C CA . GLY A 1 91 ? 4.129 -5.830 -7.504 1.00 97.75 91 GLY A CA 1
ATOM 728 C C . GLY A 1 91 ? 4.620 -6.327 -6.140 1.00 97.75 91 GLY A C 1
ATOM 729 O O . GLY A 1 91 ? 5.715 -5.978 -5.697 1.00 97.75 91 GLY A O 1
ATOM 730 N N . ASP A 1 92 ? 3.851 -7.205 -5.499 1.00 96.88 92 ASP A N 1
ATOM 731 C CA . ASP A 1 92 ? 4.177 -7.711 -4.158 1.00 96.88 92 ASP A CA 1
ATOM 732 C C . ASP A 1 92 ? 5.522 -8.454 -4.090 1.00 96.88 92 ASP A C 1
ATOM 734 O O . ASP A 1 92 ? 6.196 -8.417 -3.062 1.00 96.88 92 ASP A O 1
ATOM 738 N N . ALA A 1 93 ? 5.988 -9.042 -5.200 1.00 96.81 93 ALA A N 1
ATOM 739 C CA . ALA A 1 93 ? 7.315 -9.658 -5.263 1.00 96.81 93 ALA A CA 1
ATOM 740 C C . ALA A 1 93 ? 8.462 -8.643 -5.074 1.00 96.81 93 ALA A C 1
ATOM 742 O O . ALA A 1 93 ? 9.563 -9.026 -4.684 1.00 96.81 93 ALA A O 1
ATOM 743 N N . ALA A 1 94 ? 8.221 -7.360 -5.360 1.00 97.44 94 ALA A N 1
ATOM 744 C CA . ALA A 1 94 ? 9.190 -6.277 -5.203 1.00 97.44 94 ALA A CA 1
ATOM 745 C C . ALA A 1 94 ? 8.912 -5.374 -3.994 1.00 97.44 94 ALA A C 1
ATOM 747 O O . ALA A 1 94 ? 9.855 -4.819 -3.422 1.00 97.44 94 ALA A O 1
ATOM 748 N N . HIS A 1 95 ? 7.639 -5.178 -3.639 1.00 96.88 95 HIS A N 1
ATOM 749 C CA . HIS A 1 95 ? 7.220 -4.162 -2.667 1.00 96.88 95 HIS A CA 1
ATOM 750 C C . HIS A 1 95 ? 5.930 -4.511 -1.907 1.00 96.88 95 HIS A C 1
ATOM 752 O O . HIS A 1 95 ? 5.137 -3.621 -1.602 1.00 96.88 95 HIS A O 1
ATOM 758 N N . ALA A 1 96 ? 5.741 -5.783 -1.527 1.00 96.00 96 ALA A N 1
ATOM 759 C CA . ALA A 1 96 ? 4.642 -6.186 -0.641 1.00 96.00 96 ALA A CA 1
ATOM 760 C C . ALA A 1 96 ? 4.558 -5.288 0.609 1.00 96.00 96 ALA A C 1
ATOM 762 O O . ALA A 1 96 ? 5.528 -5.136 1.358 1.00 96.00 96 ALA A O 1
ATOM 763 N N . MET A 1 97 ? 3.378 -4.715 0.846 1.00 95.06 97 MET A N 1
ATOM 764 C CA . MET A 1 97 ? 3.130 -3.718 1.889 1.00 95.06 97 MET A CA 1
ATOM 765 C C . MET A 1 97 ? 1.819 -3.995 2.626 1.00 95.06 97 MET A C 1
ATOM 767 O O . MET A 1 97 ? 0.888 -4.565 2.062 1.00 95.06 97 MET A O 1
ATOM 771 N N . ILE A 1 98 ? 1.708 -3.529 3.873 1.00 94.12 98 ILE A N 1
ATOM 772 C CA . ILE A 1 98 ? 0.442 -3.613 4.611 1.00 94.12 98 ILE A CA 1
ATOM 773 C C . ILE A 1 98 ? -0.629 -2.718 3.960 1.00 94.12 98 ILE A C 1
ATOM 775 O O . ILE A 1 98 ? -0.302 -1.683 3.378 1.00 94.12 98 ILE A O 1
ATOM 779 N N . PRO A 1 99 ? -1.929 -3.039 4.064 1.00 94.38 99 PRO A N 1
ATOM 780 C CA . PRO A 1 99 ? -2.959 -2.426 3.217 1.00 94.38 99 PRO A CA 1
ATOM 781 C C . PRO A 1 99 ? -3.385 -1.010 3.651 1.00 94.38 99 PRO A C 1
ATOM 783 O O . PRO A 1 99 ? -4.407 -0.490 3.207 1.00 94.38 99 PRO A O 1
ATOM 786 N N . HIS A 1 100 ? -2.632 -0.344 4.525 1.00 94.81 100 HIS A N 1
ATOM 787 C CA . HIS A 1 100 ? -3.089 0.869 5.208 1.00 94.81 100 HIS A CA 1
ATOM 788 C C . HIS A 1 100 ? -2.856 2.177 4.441 1.00 94.81 100 HIS A C 1
ATOM 790 O O . HIS A 1 100 ? -3.353 3.220 4.884 1.00 94.81 100 HIS A O 1
ATOM 796 N N . ALA A 1 101 ? -2.165 2.151 3.297 1.00 94.12 101 ALA A N 1
ATOM 797 C CA . ALA A 1 101 ? -2.209 3.231 2.304 1.00 94.12 101 ALA A CA 1
ATOM 798 C C . ALA A 1 101 ? -3.161 2.946 1.128 1.00 94.12 101 ALA A C 1
ATOM 800 O O . ALA A 1 101 ? -3.375 3.846 0.326 1.00 94.12 101 ALA A O 1
ATOM 801 N N . ALA A 1 102 ? -3.738 1.739 1.027 1.00 93.06 102 ALA A N 1
ATOM 802 C CA . ALA A 1 102 ? -4.623 1.322 -0.069 1.00 93.06 102 ALA A CA 1
ATOM 803 C C . ALA A 1 102 ? -4.024 1.508 -1.483 1.00 93.06 102 ALA A C 1
ATOM 805 O O . ALA A 1 102 ? -4.722 1.903 -2.413 1.00 93.06 102 ALA A O 1
ATOM 806 N N . GLN A 1 103 ? -2.721 1.241 -1.642 1.00 95.81 103 GLN A N 1
ATOM 807 C CA . GLN A 1 103 ? -1.985 1.505 -2.889 1.00 95.81 103 GLN A CA 1
ATOM 808 C C . GLN A 1 103 ? -1.295 0.278 -3.500 1.00 95.81 103 GLN A C 1
ATOM 810 O O . GLN A 1 103 ? -0.820 0.382 -4.624 1.00 95.81 103 GLN A O 1
ATOM 815 N N . GLY A 1 104 ? -1.271 -0.883 -2.832 1.00 95.69 104 GLY A N 1
ATOM 816 C CA . GLY A 1 104 ? -0.547 -2.070 -3.324 1.00 95.69 104 GLY A CA 1
ATOM 817 C C . GLY A 1 104 ? -0.931 -2.473 -4.755 1.00 95.69 104 GLY A C 1
ATOM 818 O O . GLY A 1 104 ? -0.069 -2.556 -5.629 1.00 95.69 104 GLY A O 1
ATOM 819 N N . LEU A 1 105 ? -2.237 -2.603 -5.029 1.00 96.25 105 LEU A N 1
ATOM 820 C CA . LEU A 1 105 ? -2.739 -2.915 -6.374 1.00 96.25 105 LEU A CA 1
ATOM 821 C C . LEU A 1 105 ? -2.337 -1.848 -7.403 1.00 96.25 105 LEU A C 1
ATOM 823 O O . LEU A 1 105 ? -1.815 -2.184 -8.464 1.00 96.25 105 LEU A O 1
ATOM 827 N N . SER A 1 106 ? -2.556 -0.569 -7.084 1.00 96.69 106 SER A N 1
ATOM 828 C CA . SER A 1 106 ? -2.205 0.546 -7.969 1.00 96.69 106 SER A CA 1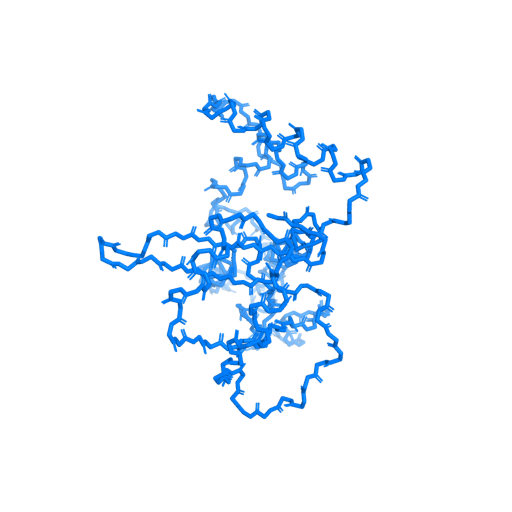
ATOM 829 C C . SER A 1 106 ? -0.717 0.535 -8.318 1.00 96.69 106 SER A C 1
ATOM 831 O O . SER A 1 106 ? -0.367 0.694 -9.483 1.00 96.69 106 SER A O 1
ATOM 833 N N . GLN A 1 107 ? 0.161 0.266 -7.344 1.00 97.94 107 GLN A N 1
ATOM 834 C CA . GLN A 1 107 ? 1.602 0.176 -7.578 1.00 97.94 107 GLN A CA 1
ATOM 835 C C . GLN A 1 107 ? 1.969 -0.988 -8.507 1.00 97.94 107 GLN A C 1
ATOM 837 O O . GLN A 1 107 ? 2.773 -0.795 -9.415 1.00 97.94 107 GLN A O 1
ATOM 842 N N . GLY A 1 108 ? 1.350 -2.162 -8.347 1.00 98.19 108 GLY A N 1
ATOM 843 C CA . GLY A 1 108 ? 1.560 -3.291 -9.260 1.00 98.19 108 GLY A CA 1
ATOM 844 C C . GLY A 1 108 ? 1.081 -3.017 -10.693 1.00 98.19 108 GLY A C 1
ATOM 845 O O . GLY A 1 108 ? 1.746 -3.402 -11.655 1.00 98.19 108 GLY A O 1
ATOM 846 N N . ILE A 1 109 ? -0.040 -2.306 -10.860 1.00 98.25 109 ILE A N 1
ATOM 847 C CA . ILE A 1 109 ? -0.531 -1.893 -12.185 1.00 98.25 109 ILE A CA 1
ATOM 848 C C . ILE A 1 109 ? 0.424 -0.872 -12.821 1.00 98.25 109 ILE A C 1
ATOM 850 O O . ILE A 1 109 ? 0.821 -1.036 -13.977 1.00 98.25 109 ILE A O 1
ATOM 854 N N . GLU A 1 110 ? 0.825 0.157 -12.069 1.00 98.25 110 GLU A N 1
ATOM 855 C CA . GLU A 1 110 ? 1.791 1.168 -12.514 1.00 98.25 110 GLU A CA 1
ATOM 856 C C . GLU A 1 110 ? 3.123 0.528 -12.947 1.00 98.25 110 GLU A C 1
ATOM 858 O O . GLU A 1 110 ? 3.692 0.913 -13.974 1.00 98.25 110 GLU A O 1
ATOM 863 N N . ASP A 1 111 ? 3.603 -0.482 -12.216 1.00 98.50 111 ASP A N 1
ATOM 864 C CA . ASP A 1 111 ? 4.795 -1.251 -12.574 1.00 98.50 111 ASP A CA 1
ATOM 865 C C . ASP A 1 111 ? 4.659 -1.935 -13.934 1.00 98.50 111 ASP A C 1
ATOM 867 O O . ASP A 1 111 ? 5.538 -1.788 -14.782 1.00 98.50 111 ASP A O 1
ATOM 871 N N . GLY A 1 112 ? 3.559 -2.660 -14.160 1.00 98.12 112 GLY A N 1
ATOM 872 C CA . GLY A 1 112 ? 3.324 -3.377 -15.412 1.00 98.12 112 GLY A CA 1
ATOM 873 C C . GLY A 1 112 ? 3.249 -2.437 -16.616 1.00 98.12 112 GLY A C 1
ATOM 874 O O . GLY A 1 112 ? 3.876 -2.691 -17.647 1.00 98.12 112 GLY A O 1
ATOM 875 N N . VAL A 1 113 ? 2.529 -1.319 -16.477 1.00 97.31 113 VAL A N 1
ATOM 876 C CA . VAL A 1 113 ? 2.366 -0.321 -17.548 1.00 97.31 113 VAL A CA 1
ATOM 877 C C . VAL A 1 113 ? 3.696 0.356 -17.883 1.00 97.31 113 VAL A C 1
ATOM 879 O O . VAL A 1 113 ? 4.071 0.424 -19.057 1.00 97.31 113 VAL A O 1
ATOM 882 N N . SER A 1 114 ? 4.424 0.835 -16.872 1.00 96.44 114 SER A N 1
ATOM 883 C CA . SER A 1 114 ? 5.726 1.491 -17.067 1.00 96.44 114 SER A CA 1
ATOM 884 C C . SER A 1 114 ? 6.775 0.534 -17.631 1.00 96.44 114 SER A C 1
ATOM 886 O O . SER A 1 114 ? 7.498 0.898 -18.559 1.00 96.44 114 SER A O 1
ATOM 888 N N . LEU A 1 115 ? 6.823 -0.711 -17.142 1.00 96.25 115 LEU A N 1
ATOM 889 C CA . LEU A 1 115 ? 7.745 -1.731 -17.636 1.00 96.25 115 LEU A CA 1
ATOM 890 C C . LEU A 1 115 ? 7.480 -2.030 -19.111 1.00 96.25 115 LEU A C 1
ATOM 892 O O . LEU A 1 115 ? 8.404 -1.997 -19.921 1.00 96.25 115 LEU A O 1
ATOM 896 N N . ALA A 1 116 ? 6.218 -2.259 -19.488 1.00 95.31 116 ALA A N 1
ATOM 897 C CA . ALA A 1 116 ? 5.846 -2.528 -20.874 1.00 95.31 116 ALA A CA 1
ATOM 898 C C . ALA A 1 116 ? 6.252 -1.385 -21.818 1.00 95.31 116 ALA A C 1
ATOM 900 O O . ALA A 1 116 ? 6.695 -1.637 -22.939 1.00 95.31 116 ALA A O 1
ATOM 901 N N . ARG A 1 117 ? 6.138 -0.128 -21.373 1.00 92.75 117 ARG A N 1
ATOM 902 C CA . ARG A 1 117 ? 6.583 1.037 -22.150 1.00 92.75 117 ARG A CA 1
ATOM 903 C C . ARG A 1 117 ? 8.101 1.120 -22.274 1.00 92.75 117 ARG A C 1
ATOM 905 O O . ARG A 1 117 ? 8.593 1.306 -23.382 1.00 92.75 117 ARG A O 1
ATOM 912 N N . MET A 1 118 ? 8.835 0.914 -21.183 1.00 91.31 118 MET A N 1
ATOM 913 C CA . MET A 1 118 ? 10.303 0.886 -21.199 1.00 91.31 118 MET A CA 1
ATOM 914 C C . MET A 1 118 ? 10.835 -0.203 -22.138 1.00 91.31 118 MET A C 1
ATOM 916 O O . MET A 1 118 ? 11.760 0.037 -22.910 1.00 91.31 118 MET A O 1
ATOM 920 N N . LEU A 1 119 ? 10.201 -1.380 -22.138 1.00 91.62 119 LEU A N 1
ATOM 921 C CA . LEU A 1 119 ? 10.580 -2.502 -22.998 1.00 91.62 119 LEU A CA 1
ATOM 922 C C . LEU A 1 119 ? 10.386 -2.220 -24.496 1.00 91.62 119 LEU A C 1
ATOM 924 O O . LEU A 1 119 ? 11.188 -2.687 -25.307 1.00 91.62 119 LEU A O 1
ATOM 928 N N . ARG A 1 120 ? 9.371 -1.431 -24.872 1.00 89.00 120 ARG A N 1
ATOM 929 C CA . ARG A 1 120 ? 9.128 -1.037 -26.273 1.00 89.00 120 ARG A CA 1
ATOM 930 C C . ARG A 1 120 ? 10.219 -0.133 -26.845 1.00 89.00 120 ARG A C 1
ATOM 932 O O . ARG A 1 120 ? 10.430 -0.158 -28.048 1.00 89.00 120 ARG A O 1
ATOM 939 N N . ASN A 1 121 ? 10.935 0.601 -25.996 1.00 79.06 121 ASN A N 1
ATOM 940 C CA . ASN A 1 121 ? 11.989 1.534 -26.406 1.00 79.06 121 ASN A CA 1
ATOM 941 C C . ASN A 1 121 ? 13.403 0.963 -26.179 1.00 79.06 121 ASN A C 1
ATOM 943 O O . ASN A 1 121 ? 14.383 1.703 -26.093 1.00 79.06 121 ASN A O 1
ATOM 947 N N . THR A 1 122 ? 13.532 -0.364 -26.061 1.00 81.25 122 THR A N 1
ATOM 948 C CA . THR A 1 122 ? 14.821 -1.017 -25.768 1.00 81.25 122 THR A CA 1
ATOM 949 C C . THR A 1 122 ? 15.813 -0.975 -26.922 1.00 81.25 122 THR A C 1
ATOM 951 O O . THR A 1 122 ? 17.010 -1.086 -26.670 1.00 81.25 122 THR A O 1
ATOM 954 N N . GLU A 1 123 ? 15.358 -0.773 -28.160 1.00 77.06 123 GLU A N 1
ATOM 955 C CA . GLU A 1 123 ? 16.237 -0.646 -29.331 1.00 77.06 123 GLU A CA 1
ATOM 956 C C . GLU A 1 123 ? 17.182 0.562 -29.223 1.00 77.06 123 GLU A C 1
ATOM 958 O O . GLU A 1 123 ? 18.308 0.498 -29.706 1.00 77.06 123 GLU A O 1
ATOM 963 N N . ALA A 1 124 ? 16.773 1.622 -28.514 1.00 71.62 124 ALA A N 1
ATOM 964 C CA . ALA A 1 124 ? 17.566 2.840 -28.354 1.00 71.62 124 ALA A CA 1
ATOM 965 C C . ALA A 1 124 ? 18.751 2.692 -27.377 1.00 71.62 124 ALA A C 1
ATOM 967 O O . ALA A 1 124 ? 19.778 3.343 -27.545 1.00 71.62 124 ALA A O 1
ATOM 968 N N . CYS A 1 125 ? 18.627 1.852 -26.341 1.00 79.81 125 CYS A N 1
ATOM 969 C CA . CYS A 1 125 ? 19.571 1.847 -25.210 1.00 79.81 125 CYS A CA 1
ATOM 970 C C . CYS A 1 125 ? 19.961 0.460 -24.666 1.00 79.81 125 CYS A C 1
ATOM 972 O O . CYS A 1 125 ? 20.838 0.341 -23.802 1.00 79.81 125 CYS A O 1
ATOM 974 N N . GLY A 1 126 ? 19.312 -0.597 -25.156 1.00 88.81 126 GLY A N 1
ATOM 975 C CA . GLY A 1 126 ? 19.436 -1.965 -24.673 1.00 88.81 126 GLY A CA 1
ATOM 976 C C . GLY A 1 126 ? 18.608 -2.270 -23.416 1.00 88.81 126 GLY A C 1
ATOM 977 O O . GLY A 1 126 ? 18.327 -1.416 -22.575 1.00 88.81 126 GLY A O 1
ATOM 978 N N . ILE A 1 127 ? 18.265 -3.552 -23.249 1.00 91.56 127 ILE A N 1
ATOM 979 C CA . ILE A 1 127 ? 17.401 -4.049 -22.163 1.00 91.56 127 ILE A CA 1
ATOM 980 C C . ILE A 1 127 ? 17.883 -3.654 -20.762 1.00 91.56 127 ILE A C 1
ATOM 982 O O . ILE A 1 127 ? 17.096 -3.210 -19.934 1.00 91.56 127 ILE A O 1
ATOM 986 N N . SER A 1 128 ? 19.185 -3.776 -20.488 1.00 91.38 128 SER A N 1
ATOM 987 C CA . SER A 1 128 ? 19.726 -3.528 -19.148 1.00 91.38 128 SER A CA 1
ATOM 988 C C . SER A 1 128 ? 19.536 -2.071 -18.718 1.00 91.38 128 SER A C 1
ATOM 990 O O . SER A 1 128 ? 19.201 -1.831 -17.558 1.00 91.38 128 SER A O 1
ATOM 992 N N . ARG A 1 129 ? 19.706 -1.113 -19.644 1.00 90.12 129 ARG A N 1
ATOM 993 C CA . ARG A 1 129 ? 19.547 0.319 -19.359 1.00 90.12 129 ARG A CA 1
ATOM 994 C C . ARG A 1 129 ? 18.077 0.693 -19.195 1.00 90.12 129 ARG A C 1
ATOM 996 O O . ARG A 1 129 ? 17.744 1.371 -18.229 1.00 90.12 129 ARG A O 1
ATOM 1003 N N . ALA A 1 130 ? 17.203 0.179 -20.060 1.00 92.06 130 ALA A N 1
ATOM 1004 C CA . ALA A 1 130 ? 15.759 0.379 -19.935 1.00 92.06 130 ALA A CA 1
ATOM 1005 C C . ALA A 1 130 ? 15.222 -0.120 -18.581 1.00 92.06 130 ALA A C 1
ATOM 1007 O O . ALA A 1 130 ? 14.457 0.574 -17.916 1.00 92.06 130 ALA A O 1
ATOM 1008 N N . ILE A 1 131 ? 15.672 -1.295 -18.126 1.00 94.94 131 ILE A N 1
ATOM 1009 C CA . ILE A 1 131 ? 15.287 -1.819 -16.811 1.00 94.94 131 ILE A CA 1
ATOM 1010 C C . ILE A 1 131 ? 15.883 -0.992 -15.665 1.00 94.94 131 ILE A C 1
ATOM 1012 O O . ILE A 1 131 ? 15.218 -0.797 -14.654 1.00 94.94 131 ILE A O 1
ATOM 1016 N N . ASP A 1 132 ? 17.112 -0.489 -15.791 1.00 93.19 132 ASP A N 1
ATOM 1017 C CA . ASP A 1 132 ? 17.701 0.386 -14.770 1.00 93.19 132 ASP A CA 1
ATOM 1018 C C . ASP A 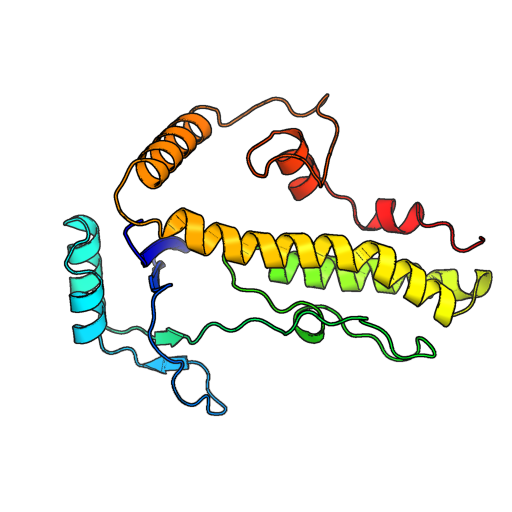1 132 ? 16.913 1.699 -14.611 1.00 93.19 132 ASP A C 1
ATOM 1020 O O . ASP A 1 132 ? 16.596 2.103 -13.490 1.00 93.19 132 ASP A O 1
ATOM 1024 N N . ALA A 1 133 ? 16.516 2.313 -15.729 1.00 92.69 133 ALA A N 1
ATOM 1025 C CA . ALA A 1 133 ? 15.634 3.478 -15.750 1.00 92.69 133 ALA A CA 1
ATOM 1026 C C . ALA A 1 133 ? 14.270 3.171 -15.113 1.00 92.69 133 ALA A C 1
ATOM 1028 O O . ALA A 1 133 ? 13.795 3.929 -14.268 1.00 92.69 133 ALA A O 1
ATOM 1029 N N . TRP A 1 134 ? 13.677 2.020 -15.445 1.00 95.56 134 TRP A N 1
ATOM 1030 C CA . TRP A 1 134 ? 12.423 1.566 -14.847 1.00 95.56 134 TRP A CA 1
ATOM 1031 C C . TRP A 1 134 ? 12.517 1.422 -13.318 1.00 95.56 134 TRP A C 1
ATOM 1033 O O . TRP A 1 134 ? 11.657 1.936 -12.602 1.00 95.56 134 TRP A O 1
ATOM 1043 N N . VAL A 1 135 ? 13.584 0.797 -12.798 1.00 96.69 135 VAL A N 1
ATOM 1044 C CA . VAL A 1 135 ? 13.795 0.669 -11.344 1.00 96.69 135 VAL A CA 1
ATOM 1045 C C . VAL A 1 135 ? 13.942 2.046 -10.692 1.00 96.69 135 VAL A C 1
ATOM 1047 O O . VAL A 1 135 ? 13.316 2.291 -9.662 1.00 96.69 135 VAL A O 1
ATOM 1050 N N . LYS A 1 136 ? 14.715 2.963 -11.290 1.00 95.50 136 LYS A N 1
ATOM 1051 C CA . LYS A 1 136 ? 14.896 4.336 -10.780 1.00 95.50 136 LYS A CA 1
ATOM 1052 C C . LYS A 1 136 ? 13.589 5.129 -10.728 1.00 95.50 136 LYS A C 1
ATOM 1054 O O . LYS A 1 136 ? 13.395 5.894 -9.790 1.00 95.50 136 LYS A O 1
ATOM 1059 N N . LEU A 1 137 ? 12.701 4.927 -11.698 1.00 95.69 137 LEU A N 1
ATOM 1060 C CA . LEU A 1 137 ? 11.381 5.553 -11.738 1.00 95.69 137 LEU A CA 1
ATOM 1061 C C . LEU A 1 137 ? 10.434 4.967 -10.678 1.00 95.69 137 LEU A C 1
ATOM 1063 O O . LEU A 1 137 ? 9.777 5.702 -9.942 1.00 95.69 137 LEU A O 1
ATOM 1067 N N . ARG A 1 138 ? 10.336 3.635 -10.607 1.00 97.31 138 ARG A N 1
ATOM 1068 C CA . ARG A 1 138 ? 9.270 2.952 -9.858 1.00 97.31 138 ARG A CA 1
ATOM 1069 C C . ARG A 1 138 ? 9.585 2.716 -8.389 1.00 97.31 138 ARG A C 1
ATOM 1071 O O . ARG A 1 138 ? 8.705 2.885 -7.542 1.00 97.31 138 ARG A O 1
ATOM 1078 N N . LYS A 1 139 ? 10.834 2.376 -8.067 1.00 97.69 139 LYS A N 1
ATOM 1079 C CA . LYS A 1 139 ? 11.247 2.015 -6.706 1.00 97.69 139 LYS A CA 1
ATOM 1080 C C . LYS A 1 139 ? 10.977 3.116 -5.675 1.00 97.69 139 LYS A C 1
ATOM 1082 O O . LYS A 1 139 ? 10.351 2.797 -4.664 1.00 97.69 139 LYS A O 1
ATOM 1087 N N . PRO A 1 140 ? 11.333 4.398 -5.904 1.00 96.69 140 PRO A N 1
ATOM 1088 C CA . PRO A 1 140 ? 11.070 5.451 -4.921 1.00 96.69 140 PRO A CA 1
ATOM 1089 C C . PRO A 1 140 ? 9.578 5.625 -4.617 1.00 96.69 140 PRO A C 1
ATOM 1091 O O . PRO A 1 140 ? 9.197 5.834 -3.466 1.00 96.69 140 PRO A O 1
ATOM 1094 N N . ARG A 1 141 ? 8.722 5.506 -5.639 1.00 96.94 141 ARG A N 1
ATOM 1095 C CA . ARG A 1 141 ? 7.273 5.675 -5.495 1.00 96.94 141 ARG A CA 1
ATOM 1096 C C . ARG A 1 141 ? 6.631 4.519 -4.726 1.00 96.94 141 ARG A C 1
ATOM 1098 O O . ARG A 1 141 ? 5.858 4.776 -3.805 1.00 96.94 141 ARG A O 1
ATOM 1105 N N . ALA A 1 142 ? 6.979 3.272 -5.037 1.00 97.31 142 ALA A N 1
ATOM 1106 C CA . ALA A 1 142 ? 6.440 2.125 -4.307 1.00 97.31 142 ALA A CA 1
ATOM 1107 C C . ALA A 1 142 ? 6.931 2.085 -2.849 1.00 97.31 142 ALA A C 1
ATOM 1109 O O . ALA A 1 142 ? 6.131 1.884 -1.934 1.00 97.31 142 ALA A O 1
ATOM 1110 N N . GLU A 1 143 ? 8.221 2.353 -2.606 1.00 96.38 143 GLU A N 1
ATOM 1111 C CA . GLU A 1 143 ? 8.786 2.390 -1.249 1.00 96.38 143 GLU A CA 1
ATOM 1112 C C . GLU A 1 143 ? 8.154 3.488 -0.386 1.00 96.38 143 GLU A C 1
ATOM 1114 O O . GLU A 1 143 ? 7.917 3.286 0.806 1.00 96.38 143 GLU A O 1
ATOM 1119 N N . LEU A 1 144 ? 7.813 4.630 -0.988 1.00 96.44 144 LEU A N 1
ATOM 1120 C CA . LEU A 1 144 ? 7.092 5.701 -0.310 1.00 96.44 144 LEU A CA 1
ATOM 1121 C C . LEU A 1 144 ? 5.711 5.234 0.186 1.00 96.44 144 LEU A C 1
ATOM 1123 O O . LEU A 1 144 ? 5.327 5.544 1.315 1.00 96.44 144 LEU A O 1
ATOM 1127 N N . PHE A 1 145 ? 4.963 4.471 -0.617 1.00 96.94 145 PHE A N 1
ATOM 1128 C CA . PHE A 1 145 ? 3.667 3.926 -0.196 1.00 96.94 145 PHE A CA 1
ATOM 1129 C C . PHE A 1 145 ? 3.791 2.765 0.792 1.00 96.94 145 PHE A C 1
ATOM 1131 O O . PHE A 1 145 ? 2.959 2.663 1.698 1.00 96.94 145 PHE A O 1
ATOM 1138 N N . ALA A 1 146 ? 4.842 1.950 0.690 1.00 95.75 146 ALA A N 1
ATOM 1139 C CA . ALA A 1 146 ? 5.147 0.935 1.693 1.00 95.75 146 ALA A CA 1
ATOM 1140 C C . ALA A 1 146 ? 5.408 1.583 3.066 1.00 95.75 146 ALA A C 1
ATOM 1142 O O . ALA A 1 146 ? 4.768 1.224 4.057 1.00 95.75 146 ALA A O 1
ATOM 1143 N N . GLN A 1 147 ? 6.245 2.625 3.111 1.00 94.62 147 GLN A N 1
ATOM 1144 C CA . GLN A 1 147 ? 6.514 3.377 4.340 1.00 94.62 147 GLN A CA 1
ATOM 1145 C C . GLN A 1 147 ? 5.261 4.077 4.876 1.00 94.62 147 GLN A C 1
ATOM 1147 O O . GLN A 1 147 ? 4.983 4.040 6.075 1.00 94.62 147 GLN A O 1
ATOM 1152 N N . ARG A 1 148 ? 4.466 4.705 4.004 1.00 94.88 148 ARG A N 1
ATOM 1153 C CA . ARG A 1 148 ? 3.218 5.354 4.426 1.00 94.88 148 ARG A CA 1
ATOM 1154 C C . ARG A 1 148 ? 2.198 4.373 4.968 1.00 94.88 148 ARG A C 1
ATOM 1156 O O . ARG A 1 148 ? 1.466 4.721 5.887 1.00 94.88 148 ARG A O 1
ATOM 1163 N N . SER A 1 149 ? 2.148 3.159 4.435 1.00 95.12 149 SER A N 1
ATOM 1164 C CA . SER A 1 149 ? 1.274 2.119 4.965 1.00 95.12 149 SER A CA 1
ATOM 1165 C C . SER A 1 149 ? 1.614 1.802 6.423 1.00 95.12 149 SER A C 1
ATOM 1167 O O . SER A 1 149 ? 0.711 1.785 7.256 1.00 95.12 149 SER A O 1
ATOM 1169 N N . LEU A 1 150 ? 2.903 1.669 6.756 1.00 93.56 150 LEU A N 1
ATOM 1170 C CA . LEU A 1 150 ? 3.376 1.513 8.139 1.00 93.56 150 LEU A CA 1
ATOM 1171 C C . LEU A 1 150 ? 3.016 2.724 9.007 1.00 93.56 150 LEU A C 1
ATOM 1173 O O . LEU A 1 150 ? 2.387 2.572 10.054 1.00 93.56 150 LEU A O 1
ATOM 1177 N N . ASN A 1 151 ? 3.323 3.934 8.537 1.00 93.88 151 ASN A N 1
ATOM 1178 C CA . ASN A 1 151 ? 3.020 5.164 9.273 1.00 93.88 151 ASN A CA 1
ATOM 1179 C C . ASN A 1 151 ? 1.519 5.308 9.546 1.00 93.88 151 ASN A C 1
ATOM 1181 O O . ASN A 1 151 ? 1.126 5.725 10.630 1.00 93.88 151 ASN A O 1
ATOM 1185 N N . ASN A 1 152 ? 0.675 4.936 8.584 1.00 95.12 152 ASN A N 1
ATOM 1186 C CA . ASN A 1 152 ? -0.774 4.975 8.716 1.00 95.12 152 ASN A CA 1
ATOM 1187 C C . ASN A 1 152 ? -1.307 3.960 9.734 1.00 95.12 152 ASN A C 1
ATOM 1189 O O . ASN A 1 152 ? -2.331 4.243 10.354 1.00 95.12 152 ASN A O 1
ATOM 1193 N N . ALA A 1 153 ? -0.660 2.802 9.905 1.00 94.56 153 ALA A N 1
ATOM 1194 C CA . ALA A 1 153 ? -1.004 1.867 10.977 1.00 94.56 153 ALA A CA 1
ATOM 1195 C C . ALA A 1 153 ? -0.811 2.552 12.333 1.00 94.56 153 ALA A C 1
ATOM 1197 O O . ALA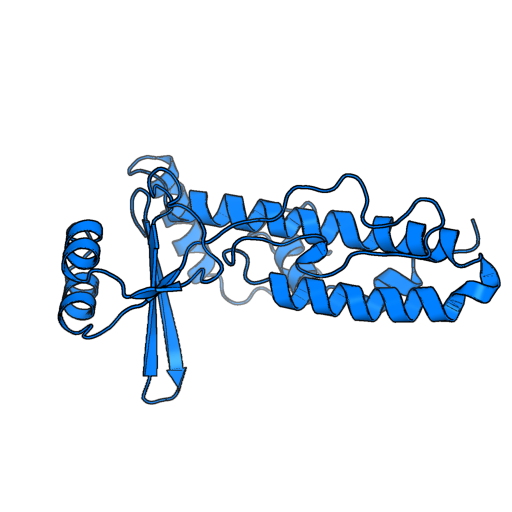 A 1 153 ? -1.776 2.723 13.074 1.00 94.56 153 ALA A O 1
ATOM 1198 N N . VAL A 1 154 ? 0.403 3.066 12.564 1.00 94.00 154 VAL A N 1
ATOM 1199 C CA . VAL A 1 154 ? 0.801 3.759 13.798 1.00 94.00 154 VAL A CA 1
ATOM 1200 C C . VAL A 1 154 ? -0.084 4.974 14.064 1.00 94.00 154 VAL A C 1
ATOM 1202 O O . VAL A 1 154 ? -0.634 5.120 15.151 1.00 94.00 154 VAL A O 1
ATOM 1205 N N . LEU A 1 155 ? -0.291 5.838 13.062 1.00 94.56 155 LEU A N 1
ATOM 1206 C CA . LEU A 1 155 ? -1.108 7.042 13.223 1.00 94.56 155 LEU A CA 1
ATOM 1207 C C . LEU A 1 155 ? -2.548 6.716 13.617 1.00 94.56 155 LEU A C 1
ATOM 1209 O O . LEU A 1 155 ? -3.190 7.533 14.273 1.00 94.56 155 LEU A O 1
ATOM 1213 N N . ARG A 1 156 ? -3.087 5.568 13.188 1.00 95.38 156 ARG A N 1
ATOM 1214 C CA . ARG A 1 156 ? -4.461 5.138 13.491 1.00 95.38 156 ARG A CA 1
ATOM 1215 C C . ARG A 1 156 ? -4.570 4.409 14.827 1.00 95.38 156 ARG A C 1
ATOM 1217 O O . ARG A 1 156 ? -5.667 4.416 15.386 1.00 95.38 156 ARG A O 1
ATOM 1224 N N . SER A 1 157 ? -3.467 3.875 15.345 1.00 96.00 157 SER A N 1
ATOM 1225 C CA . SER A 1 157 ? -3.386 3.110 16.593 1.00 96.00 157 SER A CA 1
ATOM 1226 C C . SER A 1 157 ? -2.655 3.825 17.741 1.00 96.00 157 SER A C 1
ATOM 1228 O O . SER A 1 157 ? -2.309 3.184 18.730 1.00 96.00 157 SER A O 1
ATOM 1230 N N . LEU A 1 158 ? -2.411 5.140 17.636 1.00 96.19 158 LEU A N 1
ATOM 1231 C CA . LEU A 1 158 ? -1.711 5.908 18.676 1.00 96.19 158 LEU A CA 1
ATOM 1232 C C . LEU A 1 158 ? -2.287 5.658 20.086 1.00 96.19 158 LEU A C 1
ATOM 1234 O O . LEU A 1 158 ? -3.515 5.609 20.240 1.00 96.19 158 LEU A O 1
ATOM 1238 N N . PRO A 1 159 ? -1.431 5.570 21.122 1.00 95.38 159 PRO A N 1
ATOM 1239 C CA . PRO A 1 159 ? -1.891 5.532 22.502 1.00 95.38 159 PRO A CA 1
ATOM 1240 C C . PRO A 1 159 ? -2.611 6.834 22.864 1.00 95.38 159 PRO A C 1
ATOM 1242 O O . PRO A 1 159 ? -2.368 7.888 22.271 1.00 95.38 159 PRO A O 1
ATOM 1245 N N . ASN A 1 160 ? -3.485 6.768 23.867 1.00 95.31 160 ASN A N 1
ATOM 1246 C CA . ASN A 1 160 ? -4.178 7.951 24.370 1.00 95.31 160 ASN A CA 1
ATOM 1247 C C . ASN A 1 160 ? -3.159 8.992 24.860 1.00 95.31 160 ASN A C 1
ATOM 1249 O O . ASN A 1 160 ? -2.245 8.660 25.618 1.00 95.31 160 ASN A O 1
ATOM 1253 N N . GLY A 1 161 ? -3.325 10.247 24.443 1.00 97.00 161 GLY A N 1
ATOM 1254 C CA . GLY A 1 161 ? -2.449 11.345 24.841 1.00 97.00 161 GLY A CA 1
ATOM 1255 C C . GLY A 1 161 ? -2.344 12.454 23.791 1.00 97.00 161 GLY A C 1
ATOM 1256 O O . GLY A 1 161 ? -3.045 12.421 22.776 1.00 97.00 161 GLY A O 1
ATOM 1257 N N . PRO A 1 162 ? -1.423 13.417 23.981 1.00 97.69 162 PRO A N 1
ATOM 1258 C CA . PRO A 1 162 ? -1.367 14.632 23.164 1.00 97.69 162 PRO A CA 1
ATOM 1259 C C . PRO A 1 162 ? -1.214 14.377 21.658 1.00 97.69 162 PRO A C 1
ATOM 1261 O O . PRO A 1 162 ? -1.827 15.057 20.842 1.00 97.69 162 PRO A O 1
ATOM 1264 N N . GLN A 1 163 ? -0.429 13.370 21.260 1.00 96.06 163 GLN A N 1
ATOM 1265 C CA . GLN A 1 163 ? -0.253 13.028 19.842 1.00 96.06 163 GLN A CA 1
ATOM 1266 C C . GLN A 1 163 ? -1.546 12.499 19.207 1.00 96.06 163 GLN A C 1
ATOM 1268 O O . GLN A 1 163 ? -1.871 12.850 18.071 1.00 96.06 163 GLN A O 1
ATOM 1273 N N . GLN A 1 164 ? -2.301 11.680 19.942 1.00 96.94 164 GLN A N 1
ATOM 1274 C CA . GLN A 1 164 ? -3.593 11.169 19.495 1.00 96.94 164 GLN A CA 1
ATOM 1275 C C . GLN A 1 164 ? -4.633 12.294 19.406 1.00 96.94 164 GLN A C 1
ATOM 1277 O O . GLN A 1 164 ? -5.376 12.356 18.426 1.00 96.94 164 GLN A O 1
ATOM 1282 N N . GLU A 1 165 ? -4.644 13.227 20.358 1.00 96.81 165 GLU A N 1
ATOM 1283 C CA . GLU A 1 165 ? -5.518 14.405 20.326 1.00 96.81 165 GLU A CA 1
ATOM 1284 C C . GLU A 1 165 ? -5.230 15.307 19.117 1.00 96.81 165 GLU A C 1
ATOM 1286 O O . GLU A 1 165 ? -6.157 15.720 18.416 1.00 96.81 165 GLU A O 1
ATOM 1291 N N . LEU A 1 166 ? -3.951 15.563 18.818 1.00 95.25 166 LEU A N 1
ATOM 1292 C CA . LEU A 1 166 ? -3.531 16.320 17.633 1.00 95.25 166 LEU A CA 1
ATOM 1293 C C . LEU A 1 166 ? -3.977 15.633 16.336 1.00 95.25 166 LEU A C 1
ATOM 1295 O O . LEU A 1 166 ? -4.524 16.280 15.438 1.00 95.25 166 LEU A O 1
ATOM 1299 N N . ARG A 1 167 ? -3.802 14.309 16.250 1.00 94.44 167 ARG A N 1
ATOM 1300 C CA . ARG A 1 167 ? -4.272 13.491 15.122 1.00 94.44 167 ARG A CA 1
ATOM 1301 C C . ARG A 1 167 ? -5.784 13.630 14.935 1.00 94.44 167 ARG A C 1
ATOM 1303 O O . ARG A 1 167 ? -6.243 13.875 13.819 1.00 94.44 167 ARG A O 1
ATOM 1310 N N . ASP A 1 168 ? -6.564 13.511 16.007 1.00 94.81 168 ASP A N 1
ATOM 1311 C CA . ASP A 1 168 ? -8.026 13.637 15.969 1.00 94.81 168 ASP A CA 1
ATOM 1312 C C . ASP A 1 168 ? -8.482 15.033 15.520 1.00 94.81 168 ASP A C 1
ATOM 1314 O O . ASP A 1 168 ? -9.425 15.159 14.731 1.00 94.81 168 ASP A O 1
ATOM 1318 N N . GLN A 1 169 ? -7.817 16.090 15.996 1.00 93.69 169 GLN A N 1
ATOM 1319 C CA . GLN A 1 169 ? -8.092 17.466 15.577 1.00 93.69 169 GLN A CA 1
ATOM 1320 C C . GLN A 1 169 ? -7.828 17.654 14.080 1.00 93.69 169 GLN A C 1
ATOM 1322 O O . GLN A 1 169 ? -8.680 18.202 13.375 1.00 93.69 169 GLN A O 1
ATOM 1327 N N . LYS A 1 170 ? -6.703 17.132 13.577 1.00 91.12 170 LYS A N 1
ATOM 1328 C CA . LYS A 1 170 ? -6.350 17.188 12.154 1.00 91.12 170 LYS A CA 1
ATOM 1329 C C . LYS A 1 170 ? -7.387 16.479 11.278 1.00 91.12 170 LYS A C 1
ATOM 1331 O O . LYS A 1 170 ? -7.878 17.067 10.318 1.00 91.12 170 LYS A O 1
ATOM 1336 N N . ILE A 1 171 ? -7.803 15.261 11.637 1.00 89.50 171 ILE A N 1
ATOM 1337 C CA . ILE A 1 171 ? -8.837 14.515 10.891 1.00 89.50 171 ILE A CA 1
ATOM 1338 C C . ILE A 1 171 ? -10.161 15.293 10.838 1.00 89.50 171 ILE A C 1
ATOM 1340 O O . ILE A 1 171 ? -10.796 15.376 9.781 1.00 89.50 171 ILE A O 1
ATOM 1344 N N . LYS A 1 172 ? -10.578 15.903 11.956 1.00 89.06 172 LYS A N 1
ATOM 1345 C CA . LYS A 1 172 ? -11.798 16.727 12.008 1.00 89.06 172 LYS A CA 1
ATOM 1346 C C . LYS A 1 172 ? -11.717 17.943 11.084 1.00 89.06 172 LYS A C 1
ATOM 1348 O O . LYS A 1 172 ? -12.729 18.309 10.492 1.00 89.06 172 LYS A O 1
ATOM 1353 N N . GLN A 1 173 ? -10.547 18.569 10.961 1.00 86.56 173 GLN A N 1
ATOM 1354 C CA . GLN A 1 173 ? -10.333 19.695 10.048 1.00 86.56 173 GLN A CA 1
ATOM 1355 C C . GLN A 1 173 ? -10.381 19.246 8.583 1.00 86.56 173 GLN A C 1
ATOM 1357 O O . GLN A 1 173 ? -11.113 19.843 7.797 1.00 86.56 173 GLN A O 1
ATOM 1362 N N . LEU A 1 174 ? -9.697 18.150 8.240 1.00 81.50 174 LEU A N 1
ATOM 1363 C CA . LEU A 1 174 ? -9.680 17.595 6.881 1.00 81.50 174 LEU A CA 1
ATOM 1364 C C . LEU A 1 174 ? -11.080 17.200 6.396 1.00 81.50 174 LEU A C 1
ATOM 1366 O O . LEU A 1 174 ? -11.453 17.503 5.267 1.00 81.50 174 LEU A O 1
ATOM 1370 N N . THR A 1 175 ? -11.895 16.599 7.269 1.00 72.31 175 THR A N 1
ATOM 1371 C CA . THR A 1 175 ? -13.279 16.205 6.939 1.00 72.31 175 THR A CA 1
ATOM 1372 C C . THR A 1 175 ? -14.153 17.412 6.569 1.00 72.31 175 THR A C 1
ATOM 1374 O O . THR A 1 175 ? -15.071 17.291 5.764 1.00 72.31 175 THR A O 1
ATOM 1377 N N . LYS A 1 176 ? -13.860 18.598 7.121 1.00 65.00 176 LYS A N 1
ATOM 1378 C CA . LYS A 1 176 ? -14.588 19.843 6.822 1.00 65.00 176 LYS A CA 1
ATOM 1379 C C . LYS A 1 176 ? -14.110 20.537 5.544 1.00 65.00 176 LYS A C 1
ATOM 1381 O O . LYS A 1 176 ? -14.837 21.364 5.011 1.00 65.00 176 LYS A O 1
ATOM 1386 N N . GLN A 1 177 ? -12.912 20.219 5.057 1.00 59.72 177 GLN A N 1
ATOM 1387 C CA . GLN A 1 177 ? -12.279 20.859 3.897 1.00 59.72 177 GLN A CA 1
ATOM 1388 C C . GLN A 1 177 ? -12.491 20.079 2.587 1.00 59.72 177 GLN A C 1
ATOM 1390 O O . GLN A 1 177 ? -11.723 20.239 1.640 1.00 59.72 177 GLN A O 1
ATOM 1395 N N . ALA A 1 178 ? -13.518 19.227 2.518 1.00 52.78 178 ALA A N 1
ATOM 1396 C CA . ALA A 1 178 ? -13.786 18.343 1.388 1.00 52.78 178 ALA A CA 1
ATOM 1397 C C . ALA A 1 178 ? -14.274 19.102 0.136 1.00 52.78 178 ALA A C 1
ATOM 1399 O O . ALA A 1 178 ? -15.463 19.107 -0.171 1.00 52.78 178 ALA A O 1
ATOM 1400 N N . SER A 1 179 ? -13.331 19.754 -0.551 1.00 57.03 179 SER A N 1
ATOM 1401 C CA . SER A 1 179 ? -13.254 20.129 -1.976 1.00 57.03 179 SER A CA 1
ATOM 1402 C C . SER A 1 179 ? -12.403 21.395 -2.075 1.00 57.03 179 SER A C 1
ATOM 1404 O O . SER A 1 179 ? -12.902 22.505 -1.915 1.00 57.03 179 SER A O 1
ATOM 1406 N N . GLN A 1 180 ? -11.102 21.227 -2.300 1.00 64.00 180 GLN A N 1
ATOM 1407 C CA . GLN A 1 180 ? -10.224 22.329 -2.690 1.00 64.00 180 GLN A CA 1
ATOM 1408 C C . GLN A 1 180 ? -9.991 22.233 -4.194 1.00 64.00 180 GLN A C 1
ATOM 1410 O O . GLN A 1 180 ? -9.737 21.142 -4.701 1.00 64.00 180 GLN A O 1
ATOM 1415 N N . ASP A 1 181 ? -10.093 23.362 -4.894 1.00 73.12 181 ASP A N 1
ATOM 1416 C CA . ASP A 1 181 ? -9.692 23.448 -6.294 1.00 73.12 181 ASP A CA 1
ATOM 1417 C C . ASP A 1 181 ? -8.181 23.197 -6.392 1.00 73.12 181 ASP A C 1
ATOM 1419 O O . ASP A 1 181 ? -7.361 23.980 -5.904 1.00 73.12 181 ASP A O 1
ATOM 1423 N N . THR A 1 182 ? -7.813 22.058 -6.974 1.00 79.00 182 THR A N 1
ATOM 1424 C CA . THR A 1 182 ? -6.422 21.645 -7.150 1.00 79.00 182 THR A CA 1
ATOM 1425 C C . THR A 1 182 ? -5.851 22.074 -8.497 1.00 79.00 182 THR A C 1
ATOM 1427 O O . THR A 1 182 ? -4.695 21.744 -8.767 1.00 79.00 182 THR A O 1
ATOM 1430 N N . ALA A 1 183 ? -6.580 22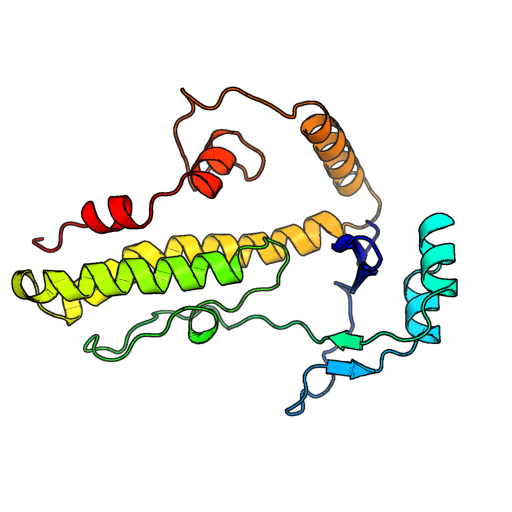.822 -9.339 1.00 84.00 183 ALA A N 1
ATOM 1431 C CA . ALA A 1 183 ? -6.148 23.160 -10.698 1.00 84.00 183 ALA A CA 1
ATOM 1432 C C . ALA A 1 183 ? -4.728 23.754 -10.728 1.00 84.00 183 ALA A C 1
ATOM 1434 O O . ALA A 1 183 ? -3.863 23.246 -11.440 1.00 84.00 183 ALA A O 1
ATOM 1435 N N . ASN A 1 184 ? -4.450 24.723 -9.850 1.00 88.44 184 ASN A N 1
ATOM 1436 C CA . ASN A 1 184 ? -3.159 25.422 -9.772 1.00 88.44 184 ASN A CA 1
ATOM 1437 C C . ASN A 1 184 ? -2.165 24.817 -8.767 1.00 88.44 184 ASN A C 1
ATOM 1439 O O . ASN A 1 184 ? -1.081 25.361 -8.558 1.00 88.44 184 ASN A O 1
ATOM 1443 N N . VAL A 1 185 ? -2.515 23.707 -8.114 1.00 91.56 185 VAL A N 1
ATOM 1444 C CA . VAL A 1 185 ? -1.623 23.042 -7.161 1.00 91.56 185 VAL A CA 1
ATOM 1445 C C . VAL A 1 185 ? -0.537 22.287 -7.928 1.00 91.56 185 VAL A C 1
ATOM 1447 O O . VAL A 1 185 ? -0.836 21.466 -8.799 1.00 91.56 185 VAL A O 1
ATOM 1450 N N . VAL A 1 186 ? 0.725 22.555 -7.590 1.00 93.94 186 VAL A N 1
ATOM 1451 C CA . VAL A 1 186 ? 1.882 21.814 -8.108 1.00 93.94 186 VAL A CA 1
ATOM 1452 C C . VAL A 1 186 ? 1.979 20.480 -7.374 1.00 93.94 186 VAL A C 1
ATOM 1454 O O . VAL A 1 186 ? 1.884 20.438 -6.149 1.00 93.94 186 VAL A O 1
ATOM 1457 N N . MET A 1 187 ? 2.130 19.389 -8.122 1.00 95.00 187 MET A N 1
ATOM 1458 C CA . MET A 1 187 ? 2.289 18.047 -7.562 1.00 95.00 187 MET A CA 1
ATOM 1459 C C . MET A 1 187 ? 3.660 17.899 -6.898 1.00 95.00 187 MET A C 1
ATOM 1461 O O . MET A 1 187 ? 4.672 18.260 -7.494 1.00 95.00 187 MET A O 1
ATOM 1465 N N . ASP A 1 188 ? 3.697 17.320 -5.698 1.00 94.50 188 ASP A N 1
ATOM 1466 C CA . ASP A 1 188 ? 4.947 17.047 -4.986 1.00 94.50 188 ASP A CA 1
ATOM 1467 C C . ASP A 1 188 ? 4.849 15.730 -4.206 1.00 94.50 188 ASP A C 1
ATOM 1469 O O . ASP A 1 188 ? 4.002 15.559 -3.326 1.00 94.50 188 ASP A O 1
ATOM 1473 N N . MET A 1 189 ? 5.737 14.787 -4.527 1.00 94.69 189 MET A N 1
ATOM 1474 C CA . MET A 1 189 ? 5.798 13.484 -3.864 1.00 94.69 189 MET A CA 1
ATOM 1475 C C . MET A 1 189 ? 6.353 13.554 -2.434 1.00 94.69 189 MET A C 1
ATOM 1477 O O . MET A 1 189 ? 6.058 12.673 -1.619 1.00 94.69 189 MET A O 1
ATOM 1481 N N . HIS A 1 190 ? 7.146 14.585 -2.137 1.00 94.88 190 HIS A N 1
ATOM 1482 C CA . HIS A 1 190 ? 7.807 14.814 -0.854 1.00 94.88 190 HIS A CA 1
ATOM 1483 C C . HIS A 1 190 ? 6.990 15.702 0.089 1.00 94.88 190 HIS A C 1
ATOM 1485 O O . HIS A 1 190 ? 7.340 15.821 1.263 1.00 94.88 190 HIS A O 1
ATOM 1491 N N . ALA A 1 191 ? 5.886 16.277 -0.393 1.00 94.19 191 ALA A N 1
ATOM 1492 C CA . ALA A 1 191 ? 4.980 17.056 0.431 1.00 94.19 191 ALA A CA 1
ATOM 1493 C C . ALA A 1 191 ? 4.301 16.205 1.520 1.00 94.19 191 ALA A C 1
ATOM 1495 O O . ALA A 1 191 ? 4.205 14.971 1.450 1.00 94.19 191 ALA A O 1
ATOM 1496 N N . GLU A 1 192 ? 3.803 16.892 2.551 1.00 91.38 192 GLU A N 1
ATOM 1497 C CA . GLU A 1 192 ? 3.092 16.262 3.660 1.00 91.38 192 GLU A CA 1
ATOM 1498 C C . GLU A 1 192 ? 1.883 15.469 3.141 1.00 91.38 192 GLU A C 1
ATOM 1500 O O . GLU A 1 192 ? 1.150 15.940 2.274 1.00 91.38 192 GLU A O 1
ATOM 1505 N N . GLN A 1 193 ? 1.649 14.269 3.680 1.00 86.75 193 GLN A N 1
ATOM 1506 C CA . GLN A 1 193 ? 0.654 13.324 3.157 1.00 86.75 193 GLN A CA 1
ATOM 1507 C C . GLN A 1 193 ? -0.762 13.911 3.036 1.00 86.75 193 GLN A C 1
ATOM 1509 O O . GLN A 1 193 ? -1.492 13.561 2.116 1.00 86.75 193 GLN A O 1
ATOM 1514 N N . ASP A 1 194 ? -1.164 14.797 3.942 1.00 86.81 194 ASP A N 1
ATOM 1515 C CA . ASP A 1 194 ? -2.517 15.365 3.923 1.00 86.81 194 ASP A CA 1
ATOM 1516 C C . ASP A 1 194 ? -2.586 16.704 3.164 1.00 86.81 194 ASP A C 1
ATOM 1518 O O . ASP A 1 194 ? -3.638 17.337 3.116 1.00 86.81 194 ASP A O 1
ATOM 1522 N N . SER A 1 195 ? -1.475 17.142 2.561 1.00 90.06 195 SER A N 1
ATOM 1523 C CA . SER A 1 195 ? -1.392 18.404 1.825 1.00 90.06 195 SER A CA 1
ATOM 1524 C C . SER A 1 195 ? -1.956 18.293 0.398 1.00 90.06 195 SER A C 1
ATOM 1526 O O . SER A 1 195 ? -1.873 17.226 -0.222 1.00 90.06 195 SER A O 1
ATOM 1528 N N . PRO A 1 196 ? -2.472 19.393 -0.183 1.00 90.81 196 PRO A N 1
ATOM 1529 C CA . PRO A 1 196 ? -2.960 19.395 -1.562 1.00 90.81 196 PRO A CA 1
ATOM 1530 C C . PRO A 1 196 ? -1.917 18.961 -2.609 1.00 90.81 196 PRO A C 1
ATOM 1532 O O . PRO A 1 196 ? -2.284 18.151 -3.462 1.00 90.81 196 PRO A O 1
ATOM 1535 N N . PRO A 1 197 ? -0.635 19.400 -2.558 1.00 94.31 197 PRO A N 1
ATOM 1536 C CA . PRO A 1 197 ? 0.405 18.933 -3.483 1.00 94.31 197 PRO A CA 1
ATOM 1537 C C . PRO A 1 197 ? 0.552 17.416 -3.508 1.00 94.31 197 PRO A C 1
ATOM 1539 O O . PRO A 1 197 ? 0.596 16.806 -4.580 1.00 94.31 197 PRO A O 1
ATOM 1542 N N . PHE A 1 198 ? 0.559 16.800 -2.323 1.00 93.62 198 PHE A N 1
ATOM 1543 C CA . PHE A 1 198 ? 0.680 15.359 -2.205 1.00 93.62 198 PHE A CA 1
ATOM 1544 C C . PHE A 1 198 ? -0.583 14.640 -2.685 1.00 93.62 198 PHE A C 1
ATOM 1546 O O . PHE A 1 198 ? -0.504 13.661 -3.425 1.00 93.62 198 PHE A O 1
ATOM 1553 N N . GLN A 1 199 ? -1.761 15.115 -2.275 1.00 91.31 199 GLN A N 1
ATOM 1554 C CA . GLN A 1 199 ? -3.035 14.505 -2.654 1.00 91.31 199 GLN A CA 1
ATOM 1555 C C . GLN A 1 199 ? -3.268 14.569 -4.164 1.00 91.31 199 GLN A C 1
ATOM 1557 O O . GLN A 1 199 ? -3.745 13.589 -4.739 1.00 91.31 199 GLN A O 1
ATOM 1562 N N . LYS A 1 200 ? -2.895 15.682 -4.807 1.00 93.00 200 LYS A N 1
ATOM 1563 C CA . LYS A 1 200 ? -2.923 15.820 -6.264 1.00 93.00 200 LYS A CA 1
ATOM 1564 C C . LYS A 1 200 ? -1.942 14.852 -6.914 1.00 93.00 200 LYS A C 1
ATOM 1566 O O . LYS A 1 200 ? -2.361 14.049 -7.738 1.00 93.00 200 LYS A O 1
ATOM 1571 N N . TRP A 1 201 ? -0.680 14.843 -6.472 1.00 94.88 201 TRP A N 1
ATOM 1572 C CA . TRP A 1 201 ? 0.321 13.894 -6.966 1.00 94.88 201 TRP A CA 1
ATOM 1573 C C . TRP A 1 201 ? -0.142 12.444 -6.825 1.00 94.88 201 TRP A C 1
ATOM 1575 O O . TRP A 1 201 ? -0.027 11.669 -7.757 1.00 94.88 201 TRP A O 1
ATOM 1585 N N . MET A 1 202 ? -0.704 12.043 -5.688 1.00 94.06 202 MET A N 1
ATOM 1586 C CA . MET A 1 202 ? -1.159 10.669 -5.477 1.00 94.06 202 MET A CA 1
ATOM 1587 C C . MET A 1 202 ? -2.274 10.263 -6.451 1.00 94.06 202 MET A C 1
ATOM 1589 O O . MET A 1 202 ? -2.268 9.125 -6.916 1.00 94.06 202 MET A O 1
ATOM 1593 N N . LYS A 1 203 ? -3.227 11.162 -6.729 1.00 91.56 203 LYS A N 1
ATOM 1594 C CA . LYS A 1 203 ? -4.440 10.875 -7.516 1.00 91.56 203 LYS A CA 1
ATOM 1595 C C . LYS A 1 203 ? -4.251 11.049 -9.020 1.00 91.56 203 LYS A C 1
ATOM 1597 O O . LYS A 1 203 ? -4.852 10.309 -9.787 1.00 91.56 203 LYS A O 1
ATOM 1602 N N . GLU A 1 204 ? -3.451 12.030 -9.420 1.00 93.94 204 GLU A N 1
ATOM 1603 C CA . GLU A 1 204 ? -3.286 12.457 -10.813 1.00 93.94 204 GLU A CA 1
ATOM 1604 C C . GLU A 1 204 ? -1.915 12.063 -11.392 1.00 93.94 204 GLU A C 1
ATOM 1606 O O . GLU A 1 204 ? -1.568 12.500 -12.485 1.00 93.94 204 GLU A O 1
ATOM 1611 N N . TYR A 1 205 ? -1.120 11.250 -10.681 1.00 95.06 205 TYR A N 1
ATOM 1612 C CA . TYR A 1 205 ? 0.156 10.745 -11.197 1.00 95.06 205 TYR A CA 1
ATOM 1613 C C . TYR A 1 205 ? -0.044 9.965 -12.498 1.00 95.06 205 TYR A C 1
ATOM 1615 O O . TYR A 1 205 ? -0.623 8.876 -12.500 1.00 95.06 205 TYR A O 1
ATOM 1623 N N . ASP A 1 206 ? 0.504 10.488 -13.588 1.00 95.50 206 ASP A N 1
ATOM 1624 C CA . ASP A 1 206 ? 0.496 9.817 -14.877 1.00 95.50 206 ASP A CA 1
ATOM 1625 C C . ASP A 1 206 ? 1.784 9.005 -15.052 1.00 95.50 206 ASP A C 1
ATOM 1627 O O . ASP A 1 206 ? 2.816 9.494 -15.508 1.00 95.50 206 ASP A O 1
ATOM 1631 N N . VAL A 1 207 ? 1.718 7.719 -14.704 1.00 95.81 207 VAL A N 1
ATOM 1632 C CA . VAL A 1 207 ? 2.858 6.808 -14.867 1.00 95.81 207 VAL A CA 1
ATOM 1633 C C . VAL A 1 207 ? 3.315 6.693 -16.327 1.00 95.81 207 VAL A C 1
ATOM 1635 O O . VAL A 1 207 ? 4.484 6.405 -16.583 1.00 95.81 207 VAL A O 1
ATOM 1638 N N . VAL A 1 208 ? 2.424 6.905 -17.298 1.00 94.44 208 VAL A N 1
ATOM 1639 C CA . VAL A 1 208 ? 2.751 6.841 -18.724 1.00 94.44 208 VAL A CA 1
ATOM 1640 C C . VAL A 1 208 ? 3.604 8.038 -19.127 1.00 94.44 208 VAL A C 1
ATOM 1642 O O . VAL A 1 208 ? 4.655 7.836 -19.740 1.00 94.44 208 VAL A O 1
ATOM 1645 N N . ASP A 1 209 ? 3.180 9.244 -18.760 1.00 93.56 209 ASP A N 1
ATOM 1646 C CA . ASP A 1 209 ? 3.922 10.483 -19.013 1.00 93.56 209 ASP A CA 1
ATOM 1647 C C . ASP A 1 209 ? 5.278 10.477 -18.289 1.00 93.56 209 ASP A C 1
ATOM 1649 O O . ASP A 1 209 ? 6.323 10.715 -18.892 1.00 93.56 209 ASP A O 1
ATOM 1653 N N . GLU A 1 210 ? 5.296 10.073 -17.018 1.00 93.12 210 GLU A N 1
ATOM 1654 C CA . GLU A 1 210 ? 6.519 9.964 -16.212 1.00 93.12 210 GLU A CA 1
ATOM 1655 C C . GLU A 1 210 ? 7.516 8.950 -16.786 1.00 93.12 210 GLU A C 1
ATOM 1657 O O . GLU A 1 210 ? 8.726 9.182 -16.779 1.00 93.12 210 GLU A O 1
ATOM 1662 N N . THR A 1 211 ? 7.019 7.852 -17.362 1.00 92.12 211 THR A N 1
ATOM 1663 C CA . THR A 1 211 ? 7.865 6.902 -18.098 1.00 92.12 211 THR A CA 1
ATOM 1664 C C . THR A 1 211 ? 8.460 7.546 -19.353 1.00 92.12 211 THR A C 1
ATOM 1666 O O . THR A 1 211 ? 9.618 7.291 -19.671 1.00 92.12 211 THR A O 1
ATOM 1669 N N . GLY A 1 212 ? 7.703 8.391 -20.059 1.00 87.00 212 GLY A N 1
ATOM 1670 C CA . GLY A 1 212 ? 8.169 9.101 -21.254 1.00 87.00 212 GLY A CA 1
ATOM 1671 C C . GLY A 1 212 ? 9.249 10.152 -20.977 1.00 87.00 212 GLY A C 1
ATOM 1672 O O . GLY A 1 212 ? 10.096 10.391 -21.833 1.00 87.00 212 GLY A O 1
ATOM 1673 N N . LYS A 1 213 ? 9.262 10.744 -19.776 1.00 85.88 213 LYS A N 1
ATOM 1674 C CA . LYS A 1 213 ? 10.277 11.726 -19.347 1.00 85.88 213 LYS A CA 1
ATOM 1675 C C . LYS A 1 213 ? 11.645 11.108 -19.064 1.00 85.88 213 LYS A C 1
ATOM 1677 O O . LYS A 1 213 ? 12.651 11.817 -19.079 1.00 85.88 213 LYS A O 1
ATOM 1682 N N . PHE A 1 214 ? 11.704 9.807 -18.781 1.00 76.19 214 PHE A N 1
ATOM 1683 C CA . PHE A 1 214 ? 12.967 9.119 -18.540 1.00 76.19 214 PHE A CA 1
ATOM 1684 C C . PHE A 1 214 ? 13.732 8.966 -19.855 1.00 76.19 214 PHE A C 1
ATOM 1686 O O . PHE A 1 214 ? 13.456 8.081 -20.663 1.00 76.19 214 PHE A O 1
ATOM 1693 N N . ASN A 1 215 ? 14.708 9.851 -20.064 1.00 62.78 215 ASN A N 1
ATOM 1694 C CA . ASN A 1 215 ? 15.556 9.806 -21.242 1.00 62.78 215 ASN A CA 1
ATOM 1695 C C . ASN A 1 215 ? 16.444 8.552 -21.204 1.00 62.78 215 ASN A C 1
ATOM 1697 O O . ASN A 1 215 ? 17.292 8.402 -20.323 1.00 62.78 215 ASN A O 1
ATOM 1701 N N . LEU A 1 216 ? 16.238 7.652 -22.162 1.00 64.56 216 LEU A N 1
ATOM 1702 C CA . LEU A 1 216 ? 17.011 6.418 -22.309 1.00 64.56 216 LEU A CA 1
ATOM 1703 C C . LEU A 1 216 ? 18.362 6.645 -23.016 1.00 64.56 216 LEU A C 1
ATOM 1705 O O . LEU A 1 216 ? 19.199 5.738 -23.035 1.00 64.56 216 LEU A O 1
ATOM 1709 N N . GLU A 1 217 ? 18.581 7.834 -23.584 1.00 54.50 217 GLU A N 1
ATOM 1710 C CA . GLU A 1 217 ? 19.719 8.146 -24.460 1.00 54.50 217 GLU A CA 1
ATOM 1711 C C . GLU A 1 217 ? 20.970 8.666 -23.733 1.00 54.50 217 GLU A C 1
ATOM 1713 O O . GLU A 1 217 ? 22.032 8.721 -24.349 1.00 54.50 217 GLU A O 1
ATOM 1718 N N . ASN A 1 218 ? 20.888 8.974 -22.432 1.00 45.16 218 ASN A N 1
ATOM 1719 C CA . ASN A 1 218 ? 22.048 9.378 -21.621 1.00 45.16 218 ASN A CA 1
ATOM 1720 C C . ASN A 1 218 ? 22.608 8.190 -20.824 1.00 45.16 218 ASN A C 1
ATOM 1722 O O . ASN A 1 218 ? 21.976 7.790 -19.820 1.00 45.16 218 ASN A O 1
#

Secondary structure (DSSP, 8-state):
-BTTEEEEEEESSSS-EEEEEEESS--SPPP--S--EEE--HHHHHHHTTTS-HHHHHHHHH----EEE--------S-SB-TTSSSB--THHHH---GGGS-HHHHHHHHHHHHHHHHHTGGGT-HHHHHHHHHHHHHHHHHHHHHHHHHHHHHHSPPSSHHHHHHHHHHHHHHHT-----TTPPP-SSS-TTSHHHHHHHHH--HHHHHHHS-S--

InterPro domains:
  IPR002938 FAD-binding domain [PF01494] (59-148)
  IPR036188 FAD/NAD(P)-binding domain superfamily [G3DSA:3.50.50.60] (1-185)
  IPR036188 FAD/NAD(P)-binding domain superfamily [SSF51905] (75-173)
  IPR050493 FAD-dependent Monooxygenases in Biosynthesis and Metabolism [PTHR13789] (30-210)

Radius of gyration: 20.98 Å; chains: 1; bounding box: 50×48×55 Å

Sequence (218 aa):
MGPGRFILSRWLNDDVFGVQFVDVDHGEPSAVDSNWNTPADLGELRRLFSDFNSSTRLLLDNIQTAERWQIATGAKLETWRSRNGRIVLLGDAAHAMIPHAAQGLSQGIEDGVSLARMLRNTEACGISRAIDAWVKLRKPRAELFAQRSLNNAVLRSLPNGPQQELRDQKIKQLTKQASQDTANVVMDMHAEQDSPPFQKWMKEYDVVDETGKFNLEN

Foldseek 3Di:
DAAQWDKDWDDPDPVDIDIDIDGNPDPDDDPDDPDQKDKDDLVVVLVVCVPPDPVVNVVSVPDPTDIDGDADWDDQDPFQADPQLPHGDAQRRHTGAACLLVCSVVLRVLLVLLLVVLVVCCVQAHNSLSSVLSRVLRVVVSVLSRVVSVVSSCLRNPHDDDSVVVSVVVVVVLVVVPDDPLVPPDADCPDDCSDSNPVCCVPVPDSPVSSVPRDSND